Protein AF-A0A847F448-F1 (afdb_monomer)

Foldseek 3Di:
DDDDDFDDKDKDKDKDAAFDKPFVVVQVVCVVVVFQKKKKWKWDKFQKWWFWAADPVGDIDPIDIDGGIWTFPTKIWMWAAEPNGTGIWMKTKTWDQDPVGIDIDIHTTPITGDNMMIMMIIGGPQKHWYWDQDPVPRDTDIDIDGPPDPPPPPPPDDDDDDDDDDDDDDDDDPPPVVVVVVVVVVVVVVVVVVVVVVVVPDPPPDDDDDDDDDDDDDPVVVVVVVVVVVPDDDDDDDDDDDDDD

Radius of gyration: 30.74 Å; Cα contacts (8 Å, |Δi|>4): 364; chains: 1; bounding box: 53×69×118 Å

Solvent-accessible surface area (backbone atoms only — not comparable to full-atom values): 14944 Å² total; per-residue (Å²): 139,88,88,85,84,69,91,45,73,49,79,47,81,48,75,46,47,68,74,39,41,54,60,60,54,50,44,51,49,28,60,76,69,70,48,51,12,31,42,35,38,45,38,45,34,26,39,31,38,31,33,41,42,78,29,96,87,58,70,64,43,79,70,45,79,46,77,51,78,27,38,35,80,37,39,46,30,39,38,22,26,40,93,90,37,77,42,72,53,33,37,36,32,35,33,39,82,51,100,92,41,83,46,72,53,68,34,36,43,78,41,38,27,24,49,35,33,45,33,45,35,44,30,34,77,36,32,37,32,32,42,45,72,36,89,91,74,77,42,76,38,86,44,74,46,71,50,75,70,87,67,80,72,76,74,89,78,72,84,85,82,77,90,74,93,80,82,89,80,88,81,93,83,76,69,66,73,60,55,59,56,56,56,56,51,56,58,49,52,53,51,52,51,51,54,52,54,62,68,68,68,64,84,78,86,69,90,73,83,78,82,80,83,77,78,85,83,55,85,69,61,63,56,57,63,60,55,69,69,67,76,78,73,85,84,82,81,86,80,83,85,85,82,86,130

Mean predicted aligned error: 17.96 Å

Nearest PDB structures (foldseek):
  2h6l-assembly1_C  TM=9.196E-01  e=8.057E-12  Archaeoglobus fulgidus
  2dt4-assembly1_A  TM=8.678E-01  e=2.767E-11  Pyrococcus horikoshii
  3hwu-assembly1_A  TM=8.832E-01  e=1.109E-10  Cupriavidus pinatubonensis JMP134
  3htn-assembly1_C  TM=8.868E-01  e=7.820E-10  Bacteroides thetaiotaomicron VPI-5482
  3htn-assembly1_B  TM=8.381E-01  e=8.667E-10  Bacteroides thetaiotaomicron VPI-5482

Secondary structure (DSSP, 8-state):
------S-EEEEEEEE-TT-BHHHHHHHHHHHTT-S-EEEEEEEEEEEEEEE-B-TTSSBPPPEEEEEEEEEEEEEEEEEEETTEEEEEEEEEEEEEETTEEEEEEEEEEEEEEEEEEEEEEEESSEEEEEEE-TTT-SEEEEEEE------------PPPPP----------SSHHHHHHHHHHHHHHHHHHHHHHHHHS-------PPPPPPPPPPTTHHHHHHHHTTS-PPP-PPPPPPPP-

pLDDT: mean 74.15, std 24.97, range [31.7, 98.69]

Structure (mmCIF, N/CA/C/O backbone):
data_AF-A0A847F448-F1
#
_entry.id   AF-A0A847F448-F1
#
loop_
_atom_site.group_PDB
_atom_site.id
_atom_site.type_symbol
_atom_site.label_atom_id
_atom_site.label_alt_id
_atom_site.label_comp_id
_atom_site.label_asym_id
_atom_site.label_entity_id
_atom_site.label_seq_id
_atom_site.pdbx_PDB_ins_code
_atom_site.Cartn_x
_atom_site.Cartn_y
_atom_site.Cartn_z
_atom_site.occupancy
_atom_site.B_iso_or_equiv
_atom_site.auth_seq_id
_atom_site.auth_comp_id
_atom_site.auth_asym_id
_atom_site.auth_atom_id
_atom_site.pdbx_PDB_model_num
ATOM 1 N N . MET A 1 1 ? -25.511 -0.919 -2.319 1.00 82.44 1 MET A N 1
ATOM 2 C CA . MET A 1 1 ? -24.385 -0.225 -1.657 1.00 82.44 1 MET A CA 1
ATOM 3 C C . MET A 1 1 ? -24.290 -0.747 -0.232 1.00 82.44 1 MET A C 1
ATOM 5 O O . MET A 1 1 ? -25.334 -0.876 0.391 1.00 82.44 1 MET A O 1
ATOM 9 N N . ILE A 1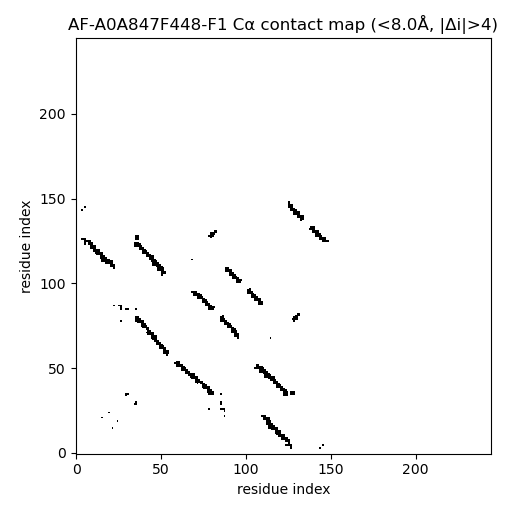 2 ? -23.098 -1.110 0.248 1.00 85.62 2 ILE A N 1
ATOM 10 C CA . ILE A 1 2 ? -22.872 -1.481 1.655 1.00 85.62 2 ILE A CA 1
ATOM 11 C C . ILE A 1 2 ? -22.089 -0.334 2.292 1.00 85.62 2 ILE A C 1
ATOM 13 O O . ILE A 1 2 ? -21.115 0.123 1.701 1.00 85.62 2 ILE A O 1
ATOM 17 N N . GLU A 1 3 ? -22.524 0.132 3.460 1.00 91.12 3 GLU A N 1
ATOM 18 C CA . GLU A 1 3 ? -21.886 1.221 4.201 1.00 91.12 3 GLU A CA 1
ATOM 19 C C . GLU A 1 3 ? -21.297 0.688 5.511 1.00 91.12 3 GLU A C 1
ATOM 21 O O . GLU A 1 3 ? -21.958 -0.044 6.253 1.00 91.12 3 GLU A O 1
ATOM 26 N N . PHE A 1 4 ? -20.065 1.095 5.814 1.00 91.69 4 PHE A N 1
ATOM 27 C CA . PHE A 1 4 ? -19.435 0.881 7.112 1.00 91.69 4 PHE A CA 1
ATOM 28 C C . PHE A 1 4 ? -19.107 2.237 7.724 1.00 91.69 4 PHE A C 1
ATOM 30 O O . PHE A 1 4 ? -18.470 3.071 7.086 1.00 91.69 4 PHE A O 1
ATOM 37 N N . LYS A 1 5 ? -19.535 2.451 8.969 1.00 91.50 5 LYS A N 1
ATOM 38 C CA . LYS A 1 5 ? -19.313 3.700 9.695 1.00 91.50 5 LYS A CA 1
ATOM 39 C C . LYS A 1 5 ? -18.400 3.454 10.886 1.00 91.50 5 LYS A C 1
ATOM 41 O O . LYS A 1 5 ? -18.707 2.605 11.723 1.00 91.50 5 LYS A O 1
ATOM 46 N N . THR A 1 6 ? -17.331 4.235 10.960 1.00 93.88 6 THR A N 1
ATOM 47 C CA . THR A 1 6 ? -16.427 4.342 12.109 1.00 93.88 6 THR A CA 1
ATOM 48 C C . THR A 1 6 ? -16.660 5.676 12.818 1.00 93.88 6 THR A C 1
ATOM 50 O O . THR A 1 6 ? -17.078 6.656 12.193 1.00 93.88 6 THR A O 1
ATOM 53 N N . LYS A 1 7 ? -16.455 5.709 14.134 1.00 94.31 7 LYS A N 1
ATOM 54 C CA . LYS A 1 7 ? -16.477 6.932 14.950 1.00 94.31 7 LYS A CA 1
ATOM 55 C C . LYS A 1 7 ? -15.095 7.309 15.470 1.00 94.31 7 LYS A C 1
ATOM 57 O O . LYS A 1 7 ? -14.908 8.445 15.899 1.00 94.31 7 LYS A O 1
ATOM 62 N N . THR A 1 8 ? -14.156 6.368 15.476 1.00 95.31 8 THR A N 1
ATOM 63 C CA . THR A 1 8 ? -12.860 6.520 16.133 1.00 95.31 8 THR A CA 1
ATOM 64 C C . THR A 1 8 ? -11.746 5.967 15.255 1.00 95.31 8 THR A C 1
ATOM 66 O O . THR A 1 8 ? -11.802 4.831 14.782 1.00 95.31 8 THR A O 1
ATOM 69 N N . GLN A 1 9 ? -10.707 6.779 15.059 1.00 96.75 9 GLN A N 1
ATOM 70 C CA . GLN A 1 9 ? -9.563 6.440 14.220 1.00 96.75 9 GLN A CA 1
ATOM 71 C C . GLN A 1 9 ? -8.244 6.892 14.851 1.00 96.75 9 GLN A C 1
ATOM 73 O O . GLN A 1 9 ? -8.204 7.887 15.576 1.00 96.75 9 GLN A O 1
ATOM 78 N N . ARG A 1 10 ? -7.165 6.169 14.544 1.00 98.00 10 ARG A N 1
ATOM 79 C CA . ARG A 1 10 ? -5.775 6.561 14.814 1.00 98.00 10 ARG A CA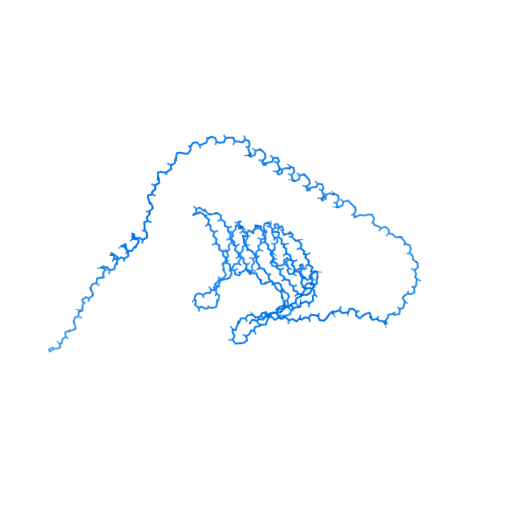 1
ATOM 80 C C . ARG A 1 10 ? -5.065 6.753 13.481 1.00 98.00 10 ARG A C 1
ATOM 82 O O . ARG A 1 10 ? -5.226 5.928 12.587 1.00 98.00 10 ARG A O 1
ATOM 89 N N . ASN A 1 11 ? -4.288 7.822 13.355 1.00 98.31 11 ASN A N 1
ATOM 90 C CA . ASN A 1 11 ? -3.488 8.079 12.162 1.00 98.31 11 ASN A CA 1
ATOM 91 C C . ASN A 1 11 ? -2.018 7.830 12.473 1.00 98.31 11 ASN A C 1
ATOM 93 O O . ASN A 1 11 ? -1.525 8.274 13.510 1.00 98.31 11 ASN A O 1
ATOM 97 N N . TYR A 1 12 ? -1.335 7.157 11.560 1.00 98.69 12 TYR A N 1
ATOM 98 C CA . TYR A 1 12 ? 0.090 6.882 11.640 1.00 98.69 12 TYR A CA 1
ATOM 99 C C . TYR A 1 12 ? 0.766 7.342 10.359 1.00 98.69 12 TYR A C 1
ATOM 101 O O . TYR A 1 12 ? 0.222 7.158 9.271 1.00 98.69 12 TYR A O 1
ATOM 109 N N . VAL A 1 13 ? 1.957 7.909 10.508 1.00 98.44 13 VAL A N 1
ATOM 110 C CA . VAL A 1 13 ? 2.857 8.206 9.397 1.00 98.44 13 VAL A CA 1
ATOM 111 C C . VAL A 1 13 ? 4.039 7.262 9.523 1.00 98.44 13 VAL A C 1
ATOM 113 O O . VAL A 1 13 ? 4.674 7.213 10.577 1.00 98.44 13 VAL A O 1
ATOM 116 N N . LEU A 1 14 ? 4.286 6.480 8.479 1.00 98.44 14 LEU A N 1
ATOM 117 C CA . LEU A 1 14 ? 5.358 5.493 8.429 1.00 98.44 14 LEU A CA 1
ATOM 118 C C . LEU A 1 14 ? 6.295 5.836 7.278 1.00 98.44 14 LEU A C 1
ATOM 120 O O . LEU A 1 14 ? 5.851 6.342 6.249 1.00 98.44 14 LEU A O 1
ATOM 124 N N . ALA A 1 15 ? 7.568 5.508 7.448 1.00 98.06 15 ALA A N 1
ATOM 125 C CA . ALA A 1 15 ? 8.541 5.507 6.373 1.00 98.06 15 ALA A CA 1
ATOM 126 C C . ALA A 1 15 ? 9.094 4.088 6.245 1.00 98.06 15 ALA A C 1
ATOM 128 O O . ALA A 1 15 ? 9.511 3.508 7.249 1.00 98.06 15 ALA A O 1
ATOM 129 N N . LEU A 1 16 ? 9.060 3.540 5.034 1.00 98.31 16 LEU A N 1
ATOM 130 C CA . LEU A 1 16 ? 9.773 2.320 4.682 1.00 98.31 16 LEU A CA 1
ATOM 131 C C . LEU A 1 16 ? 11.017 2.702 3.896 1.00 98.31 16 LEU A C 1
ATOM 133 O O . LEU A 1 16 ? 10.990 3.588 3.041 1.00 98.31 16 LEU A O 1
ATOM 137 N N . THR A 1 17 ? 12.099 2.019 4.207 1.00 96.75 17 THR A N 1
ATOM 138 C CA . THR A 1 17 ? 13.430 2.239 3.659 1.00 96.75 17 THR A CA 1
ATOM 139 C C . THR A 1 17 ? 13.834 1.087 2.745 1.00 96.75 17 THR A C 1
ATOM 141 O O . THR A 1 17 ? 13.066 0.152 2.494 1.00 96.75 17 THR A O 1
ATOM 144 N N . GLU A 1 18 ? 15.037 1.190 2.191 1.00 97.00 18 GLU A N 1
ATOM 145 C CA . GLU A 1 18 ? 15.512 0.300 1.145 1.00 97.00 18 GLU A CA 1
ATOM 146 C C . GLU A 1 18 ? 15.443 -1.185 1.542 1.00 97.00 18 GLU A C 1
ATOM 148 O O . GLU A 1 18 ? 15.934 -1.605 2.590 1.00 97.00 18 GLU A O 1
ATOM 153 N N . GLY A 1 19 ? 14.857 -1.996 0.658 1.00 96.12 19 GLY A N 1
ATOM 154 C CA . GLY A 1 19 ? 14.765 -3.448 0.807 1.00 96.12 19 GLY A CA 1
ATOM 155 C C . GLY A 1 19 ? 13.580 -3.936 1.640 1.00 96.12 19 GLY A C 1
ATOM 156 O O . GLY A 1 19 ? 13.338 -5.141 1.694 1.00 96.12 19 GLY A O 1
ATOM 157 N N . GLU A 1 20 ? 12.803 -3.040 2.249 1.00 98.25 20 GLU A N 1
ATOM 158 C CA . GLU A 1 20 ? 11.594 -3.432 2.970 1.00 98.25 20 GLU A CA 1
ATOM 159 C C . GLU A 1 20 ? 10.463 -3.817 2.008 1.00 98.25 20 GLU A C 1
ATOM 161 O O . GLU A 1 20 ? 10.197 -3.147 1.006 1.00 98.25 20 GLU A O 1
ATOM 166 N N . ALA A 1 21 ? 9.751 -4.900 2.324 1.00 98.25 21 ALA A N 1
ATOM 167 C CA . ALA A 1 21 ? 8.607 -5.351 1.543 1.00 98.25 21 ALA A CA 1
ATOM 168 C C . ALA A 1 21 ? 7.313 -4.718 2.071 1.00 98.25 21 ALA A C 1
ATOM 170 O O . ALA A 1 21 ? 6.811 -5.110 3.124 1.00 98.25 21 ALA A O 1
ATOM 171 N N . LEU A 1 22 ? 6.715 -3.811 1.294 1.00 98.00 22 LEU A N 1
ATOM 172 C CA . LEU A 1 22 ? 5.548 -3.002 1.670 1.00 98.00 22 LEU A CA 1
ATOM 173 C C . LEU A 1 22 ? 4.419 -3.808 2.333 1.00 98.00 22 LEU A C 1
ATOM 175 O O . LEU A 1 22 ? 3.893 -3.421 3.375 1.00 98.00 22 LEU A O 1
ATOM 179 N N . HIS A 1 23 ? 4.037 -4.934 1.724 1.00 97.75 23 HIS A N 1
ATOM 180 C CA . HIS A 1 23 ? 2.938 -5.766 2.221 1.00 97.75 23 HIS A CA 1
ATOM 181 C C . HIS A 1 23 ? 3.273 -6.409 3.568 1.00 97.75 23 HIS A C 1
ATOM 183 O O . HIS A 1 23 ? 2.438 -6.399 4.472 1.00 97.75 23 HIS A O 1
ATOM 189 N N . ALA A 1 24 ? 4.485 -6.950 3.703 1.00 97.50 24 ALA A N 1
ATOM 190 C CA . ALA A 1 24 ? 4.928 -7.600 4.929 1.00 97.50 24 ALA A CA 1
ATOM 191 C C . ALA A 1 24 ? 5.061 -6.578 6.064 1.00 97.50 24 ALA A C 1
ATOM 193 O O . ALA A 1 24 ? 4.466 -6.777 7.122 1.00 97.50 24 ALA A O 1
ATOM 194 N N . SER A 1 25 ? 5.728 -5.446 5.807 1.00 98.31 25 SER A N 1
ATOM 195 C CA . SER A 1 25 ? 5.930 -4.384 6.796 1.00 98.31 25 SER A CA 1
ATOM 196 C C . SER A 1 25 ? 4.605 -3.799 7.296 1.00 98.31 25 SER A C 1
ATOM 198 O O . SER A 1 25 ? 4.440 -3.598 8.497 1.00 98.31 25 SER A O 1
ATOM 200 N N . LEU A 1 26 ? 3.613 -3.584 6.418 1.00 98.25 26 LEU A N 1
ATOM 201 C CA . LEU A 1 26 ? 2.292 -3.094 6.835 1.00 98.25 26 LEU A CA 1
ATOM 202 C C . LEU A 1 26 ? 1.501 -4.116 7.658 1.00 98.25 26 LEU A C 1
ATOM 204 O O . LEU A 1 26 ? 0.820 -3.731 8.608 1.00 98.25 26 LEU A O 1
ATOM 208 N N . VAL A 1 27 ? 1.569 -5.405 7.314 1.00 97.38 27 VAL A N 1
ATOM 209 C CA . VAL A 1 27 ? 0.902 -6.461 8.093 1.00 97.38 27 VAL A CA 1
ATOM 210 C C . VAL A 1 27 ? 1.569 -6.629 9.459 1.00 97.38 27 VAL A C 1
ATOM 212 O O . VAL A 1 27 ? 0.868 -6.758 10.462 1.00 97.38 27 VAL A O 1
ATOM 215 N N . GLU A 1 28 ? 2.899 -6.591 9.525 1.00 98.06 28 GLU A N 1
ATOM 216 C CA . GLU A 1 28 ? 3.645 -6.646 10.784 1.00 98.06 28 GLU A CA 1
ATOM 217 C C . GLU A 1 28 ? 3.332 -5.438 11.673 1.00 98.06 28 GLU A C 1
ATOM 219 O O . GLU A 1 28 ? 2.979 -5.603 12.842 1.00 98.06 28 GLU A O 1
AT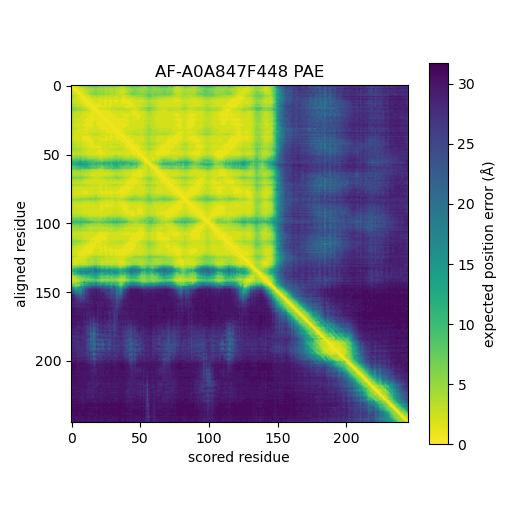OM 224 N N . PHE A 1 29 ? 3.367 -4.232 11.101 1.00 98.38 29 PHE A N 1
ATOM 225 C CA . PHE A 1 29 ? 2.968 -3.007 11.784 1.00 98.38 29 PHE A CA 1
ATOM 226 C C . PHE A 1 29 ? 1.533 -3.097 12.320 1.00 98.38 29 PHE A C 1
ATOM 228 O O . PHE A 1 29 ? 1.291 -2.814 13.493 1.00 98.38 29 PHE A O 1
ATOM 235 N N . ALA A 1 30 ? 0.586 -3.552 11.493 1.00 97.81 30 ALA A N 1
ATOM 236 C CA . ALA A 1 30 ? -0.805 -3.703 11.902 1.00 97.81 30 ALA A CA 1
ATOM 237 C C . ALA A 1 30 ? -0.961 -4.690 13.065 1.00 97.81 30 ALA A C 1
ATOM 239 O O . ALA A 1 30 ? -1.710 -4.416 13.998 1.00 97.81 30 ALA A O 1
ATOM 240 N N . ARG A 1 31 ? -0.224 -5.807 13.058 1.00 97.25 31 ARG A N 1
ATOM 241 C CA . ARG A 1 31 ? -0.219 -6.762 14.177 1.00 97.25 31 ARG A CA 1
ATOM 242 C C . ARG A 1 31 ? 0.347 -6.136 15.448 1.00 97.25 31 ARG A C 1
ATOM 244 O O . ARG A 1 31 ? -0.262 -6.277 16.502 1.00 97.25 31 ARG A O 1
ATOM 251 N N . LYS A 1 32 ? 1.476 -5.431 15.344 1.00 97.94 32 LYS A N 1
ATOM 252 C CA . LYS A 1 32 ? 2.145 -4.774 16.476 1.00 97.94 32 LYS A CA 1
ATOM 253 C C . LYS A 1 32 ? 1.264 -3.717 17.147 1.00 97.94 32 LYS A C 1
ATOM 255 O O . LYS A 1 32 ? 1.261 -3.617 18.367 1.00 97.94 32 LYS A O 1
ATOM 260 N N . GLU A 1 33 ? 0.526 -2.948 16.355 1.00 97.81 33 GLU A N 1
ATOM 261 C CA . GLU A 1 33 ? -0.351 -1.871 16.833 1.00 97.81 33 GLU A CA 1
ATOM 262 C C . GLU A 1 33 ? -1.797 -2.328 17.104 1.00 97.81 33 GLU A C 1
ATOM 264 O O . GLU A 1 33 ? -2.678 -1.493 17.345 1.00 97.81 33 GLU A O 1
ATOM 269 N N . GLU A 1 34 ? -2.050 -3.641 17.038 1.00 96.31 34 GLU A N 1
ATOM 270 C CA . GLU A 1 34 ? -3.367 -4.268 17.227 1.00 96.31 34 GLU A CA 1
ATOM 271 C C . GLU A 1 34 ? -4.450 -3.683 16.295 1.00 96.31 34 GLU A C 1
ATOM 273 O O . GLU A 1 34 ? -5.616 -3.500 16.650 1.00 96.31 34 GLU A O 1
ATOM 278 N N . ILE A 1 35 ? -4.059 -3.357 15.064 1.00 96.88 35 ILE A N 1
ATOM 279 C CA . ILE A 1 35 ? -4.927 -2.801 14.031 1.00 96.88 35 ILE A CA 1
ATOM 280 C C . ILE A 1 35 ? -5.662 -3.942 13.328 1.00 96.88 35 ILE A C 1
ATOM 282 O O . ILE A 1 35 ? -5.081 -4.719 12.574 1.00 96.88 35 ILE A O 1
ATOM 286 N N . VAL A 1 36 ? -6.978 -4.000 13.527 1.00 95.69 36 VAL A N 1
ATOM 287 C CA . VAL A 1 36 ? -7.853 -4.990 12.874 1.00 95.69 36 VAL A CA 1
ATOM 288 C C . VAL A 1 36 ? -8.352 -4.543 11.501 1.00 95.69 36 VAL A C 1
ATOM 290 O O . VAL A 1 36 ? -8.711 -5.375 10.667 1.00 95.69 36 VAL A O 1
ATOM 293 N N . SER A 1 37 ? -8.406 -3.232 11.258 1.00 97.25 37 SER A N 1
ATOM 294 C CA . SER A 1 37 ? -8.714 -2.679 9.946 1.00 97.25 37 SER A CA 1
ATOM 295 C C . SER A 1 37 ? -8.156 -1.270 9.763 1.00 97.25 37 SER A C 1
ATOM 297 O O . SER A 1 37 ? -8.074 -0.487 10.713 1.00 97.25 37 SER A O 1
ATOM 299 N N . ALA A 1 38 ? -7.752 -0.955 8.534 1.00 98.12 38 ALA A N 1
ATOM 300 C CA . ALA A 1 38 ? -7.207 0.351 8.187 1.00 98.12 38 ALA A CA 1
ATOM 301 C C . ALA A 1 38 ? -7.322 0.639 6.690 1.00 98.12 38 ALA A C 1
ATOM 303 O O . ALA A 1 38 ? -7.329 -0.285 5.873 1.00 98.12 38 ALA A O 1
ATOM 304 N N . SER A 1 39 ? -7.325 1.922 6.335 1.00 98.25 39 SER A N 1
ATOM 305 C CA . SER A 1 39 ? -6.972 2.382 4.990 1.00 98.25 39 SER A CA 1
ATOM 306 C C . SER A 1 39 ? -5.536 2.889 4.963 1.00 98.25 39 SER A C 1
ATOM 308 O O . SER A 1 39 ? -5.067 3.481 5.937 1.00 98.25 39 SER A O 1
ATOM 310 N N . VAL A 1 40 ? -4.857 2.694 3.837 1.00 98.62 40 VAL A N 1
ATOM 311 C CA . VAL A 1 40 ? -3.470 3.111 3.638 1.00 98.62 40 VAL A CA 1
ATOM 312 C C . VAL A 1 40 ? -3.340 3.851 2.315 1.00 98.62 40 VAL A C 1
ATOM 314 O O . VAL A 1 40 ? -3.806 3.369 1.283 1.00 98.62 40 VAL A O 1
ATOM 317 N N . THR A 1 41 ? -2.669 4.993 2.343 1.00 98.69 41 THR A N 1
ATOM 318 C CA . THR A 1 41 ? -2.166 5.692 1.155 1.00 98.69 41 THR A CA 1
ATOM 319 C C . THR A 1 41 ? -0.651 5.785 1.249 1.00 98.69 41 THR A C 1
ATOM 321 O O . THR A 1 41 ? -0.117 5.860 2.355 1.00 98.69 41 THR A O 1
ATOM 324 N N . ALA A 1 42 ? 0.039 5.776 0.113 1.00 98.25 42 ALA A N 1
ATOM 325 C CA . ALA A 1 42 ? 1.494 5.810 0.079 1.00 98.25 42 ALA A CA 1
ATOM 326 C C . ALA A 1 42 ? 2.011 6.563 -1.150 1.00 98.25 42 ALA A C 1
ATOM 328 O O . ALA A 1 42 ? 1.299 6.679 -2.149 1.00 98.25 42 ALA A O 1
ATOM 329 N N . MET A 1 43 ? 3.246 7.045 -1.057 1.00 98.00 43 MET A N 1
ATOM 330 C CA . MET A 1 43 ? 4.004 7.669 -2.143 1.00 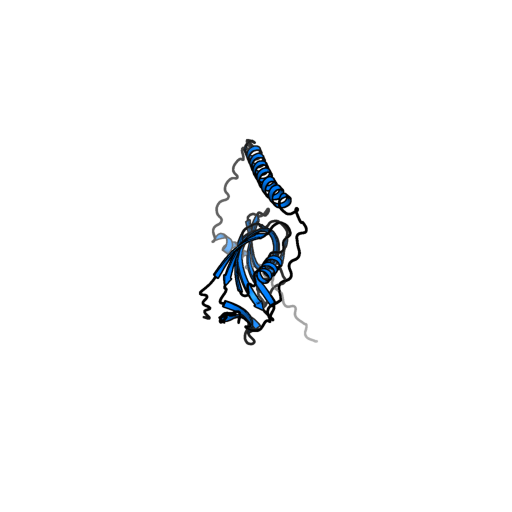98.00 43 MET A CA 1
ATOM 331 C C . MET A 1 43 ? 5.499 7.389 -1.975 1.00 98.00 43 MET A C 1
ATOM 333 O O . MET A 1 43 ? 5.937 7.033 -0.881 1.00 98.00 43 MET A O 1
ATOM 337 N N . GLY A 1 44 ? 6.270 7.542 -3.050 1.00 98.06 44 GLY A N 1
ATOM 338 C CA . GLY A 1 44 ? 7.717 7.327 -3.063 1.00 98.06 44 GLY A CA 1
ATOM 339 C C . GLY A 1 44 ? 8.148 6.378 -4.178 1.00 98.06 44 GLY A C 1
ATOM 340 O O . GLY A 1 44 ? 7.473 6.265 -5.197 1.00 98.06 44 GLY A O 1
ATOM 341 N N . VAL A 1 45 ? 9.258 5.673 -3.975 1.00 98.25 45 VAL A N 1
ATOM 342 C CA . VAL A 1 45 ? 9.918 4.840 -4.984 1.00 98.25 45 VAL A CA 1
ATOM 343 C C . VAL A 1 45 ? 10.006 3.386 -4.525 1.00 98.25 45 VAL A C 1
ATOM 345 O O . VAL A 1 45 ? 10.388 3.073 -3.393 1.00 98.25 45 VAL A O 1
ATOM 348 N N . VAL A 1 46 ? 9.681 2.475 -5.440 1.00 98.31 46 VAL A N 1
ATOM 349 C CA . VAL A 1 46 ? 9.868 1.028 -5.283 1.00 98.31 46 VAL A CA 1
ATOM 350 C C . VAL A 1 46 ? 10.876 0.529 -6.311 1.00 98.31 46 VAL A C 1
ATOM 352 O O . VAL A 1 46 ? 10.914 1.023 -7.434 1.00 98.31 46 VAL A O 1
ATOM 355 N N . ARG A 1 47 ? 11.681 -0.468 -5.946 1.00 97.50 47 ARG A N 1
ATOM 356 C CA . ARG A 1 47 ? 12.692 -1.071 -6.837 1.00 97.50 47 ARG A CA 1
ATOM 357 C C . ARG A 1 47 ? 12.212 -2.344 -7.529 1.00 97.50 47 ARG A C 1
ATOM 359 O O . ARG A 1 47 ? 12.800 -2.795 -8.509 1.00 97.50 47 ARG A O 1
ATOM 366 N N . ARG A 1 48 ? 11.151 -2.938 -6.985 1.00 97.94 48 ARG A N 1
ATOM 367 C CA . ARG A 1 48 ? 10.516 -4.143 -7.506 1.00 97.94 48 ARG A CA 1
ATOM 368 C C . ARG A 1 48 ? 9.035 -4.111 -7.198 1.00 97.94 48 ARG A C 1
ATOM 370 O O . ARG A 1 48 ? 8.644 -3.810 -6.072 1.00 97.94 48 ARG A O 1
ATOM 377 N N . ALA A 1 49 ? 8.212 -4.474 -8.171 1.00 98.19 49 ALA A N 1
ATOM 378 C CA . ALA A 1 49 ? 6.776 -4.598 -7.989 1.00 98.19 49 ALA A CA 1
ATOM 379 C C . ALA A 1 49 ? 6.229 -5.829 -8.707 1.00 98.19 49 ALA A C 1
ATOM 381 O O . ALA A 1 49 ? 6.705 -6.219 -9.774 1.00 98.19 49 ALA A O 1
ATOM 382 N N . VAL A 1 50 ? 5.195 -6.425 -8.118 1.00 98.44 50 VAL A N 1
ATOM 383 C CA . VAL A 1 50 ? 4.414 -7.489 -8.750 1.00 98.44 50 VAL A CA 1
ATOM 384 C C . VAL A 1 50 ? 2.965 -7.044 -8.818 1.00 98.44 50 VAL A C 1
ATOM 386 O O . VAL A 1 50 ? 2.334 -6.785 -7.788 1.00 98.44 50 VAL A O 1
ATOM 389 N N . LEU A 1 51 ? 2.447 -6.949 -10.039 1.00 97.50 51 LEU A N 1
ATOM 390 C CA . LEU A 1 51 ? 1.084 -6.523 -10.323 1.00 97.50 51 LEU A CA 1
ATOM 391 C C . LEU A 1 51 ? 0.242 -7.682 -10.841 1.00 97.50 51 LEU A C 1
ATOM 393 O O . LEU A 1 51 ? 0.713 -8.552 -11.562 1.00 97.50 51 LEU A O 1
ATOM 397 N N . ASP A 1 52 ? -1.038 -7.651 -10.503 1.00 95.06 52 ASP A N 1
ATOM 398 C CA . ASP A 1 52 ? -2.027 -8.627 -10.935 1.00 95.06 52 ASP A CA 1
ATOM 399 C C . ASP A 1 52 ? -3.211 -7.901 -11.595 1.00 95.06 52 ASP A C 1
ATOM 401 O O . ASP A 1 52 ? -3.841 -7.003 -11.006 1.00 95.06 52 ASP A O 1
ATOM 405 N N . LEU A 1 53 ? -3.512 -8.286 -12.836 1.00 91.69 53 LEU A N 1
ATOM 406 C CA . LEU A 1 53 ? -4.482 -7.638 -13.714 1.00 91.69 53 LEU A CA 1
ATOM 407 C C . LEU A 1 53 ? -5.646 -8.576 -14.062 1.00 91.69 53 LEU A C 1
ATOM 409 O O . LEU A 1 53 ? -5.491 -9.795 -14.103 1.00 91.69 53 LEU A O 1
ATOM 413 N N . PRO A 1 54 ? -6.851 -8.037 -14.316 1.00 87.88 54 PRO A N 1
ATOM 414 C CA . PRO A 1 54 ? -7.936 -8.830 -14.879 1.00 87.88 54 PRO A CA 1
ATOM 415 C C . PRO A 1 54 ? -7.551 -9.374 -16.258 1.00 87.88 54 PRO A C 1
ATOM 417 O O . PRO A 1 54 ? -7.035 -8.641 -17.101 1.00 87.88 54 PRO A O 1
ATOM 420 N N . SER A 1 55 ? -7.840 -10.650 -16.505 1.00 87.06 55 SER A N 1
ATOM 421 C CA . SER A 1 55 ? -7.664 -11.242 -17.833 1.00 87.06 55 SER A CA 1
ATOM 422 C C . SER A 1 55 ? -8.852 -10.914 -18.738 1.00 87.06 55 SER A C 1
ATOM 424 O O . SER A 1 55 ? -10.006 -10.929 -18.303 1.00 87.06 55 SER A O 1
ATOM 426 N N . LYS A 1 56 ? -8.586 -10.710 -20.035 1.00 86.50 56 LYS A N 1
ATOM 427 C CA . LYS A 1 56 ? -9.628 -10.546 -21.068 1.00 86.50 56 LYS A CA 1
ATOM 428 C C . LYS A 1 56 ? -10.537 -11.774 -21.214 1.00 86.50 56 LYS A C 1
ATOM 430 O O . LYS A 1 56 ? -11.635 -11.660 -21.745 1.00 86.50 56 LYS A O 1
ATOM 435 N N . HIS A 1 57 ? -10.074 -12.938 -20.759 1.00 85.56 57 HIS A N 1
ATOM 436 C CA . HIS A 1 57 ? -10.806 -14.206 -20.807 1.00 85.56 57 HIS A CA 1
ATOM 437 C C . HIS A 1 57 ? -11.560 -14.517 -19.503 1.00 85.56 57 HIS A C 1
ATOM 439 O O . HIS A 1 57 ? -12.085 -15.616 -19.350 1.00 85.56 57 HIS A O 1
ATOM 445 N N . GLY A 1 58 ? -11.629 -13.558 -18.573 1.00 78.62 58 GLY A N 1
ATOM 446 C CA . GLY A 1 58 ? -12.138 -13.773 -17.222 1.00 78.62 58 GLY A CA 1
ATOM 447 C C . GLY A 1 58 ? -11.039 -14.223 -16.256 1.00 78.62 58 GLY A C 1
ATOM 448 O O . GLY A 1 58 ? -10.006 -14.756 -16.659 1.00 78.62 58 GLY A O 1
ATOM 449 N N . GLY A 1 59 ? -11.243 -13.963 -14.963 1.00 83.19 59 GLY A N 1
ATOM 450 C CA . GLY A 1 59 ? -10.251 -14.244 -13.925 1.00 83.19 59 GLY A CA 1
ATOM 451 C C . GLY A 1 59 ? -9.079 -13.256 -13.921 1.00 83.19 59 GLY A C 1
ATOM 452 O O . GLY A 1 59 ? -9.249 -12.052 -14.141 1.00 83.19 59 GLY A O 1
ATOM 453 N N . ARG A 1 60 ? -7.882 -13.766 -13.626 1.00 85.88 60 ARG A N 1
ATOM 454 C CA . ARG A 1 60 ? -6.648 -12.988 -13.454 1.00 85.88 60 ARG A CA 1
ATOM 455 C C . ARG A 1 60 ? -5.611 -13.400 -14.493 1.00 85.88 60 ARG A C 1
ATOM 457 O O . ARG A 1 60 ? -5.604 -14.549 -14.926 1.00 85.88 60 ARG A O 1
ATOM 464 N N . SER A 1 61 ? -4.797 -12.451 -14.942 1.00 87.81 61 SER A N 1
ATOM 465 C CA . SER A 1 61 ? -3.638 -12.742 -15.785 1.00 87.81 61 SER A CA 1
ATOM 466 C C . SER A 1 61 ? -2.519 -13.372 -14.956 1.00 87.81 61 SER A C 1
ATOM 468 O O . SER A 1 61 ? -2.570 -13.375 -13.726 1.00 87.81 61 SER A O 1
ATOM 470 N N . GLU A 1 62 ? -1.472 -13.852 -15.625 1.00 92.31 62 GLU A N 1
ATOM 471 C CA . GLU A 1 62 ? -0.214 -14.103 -14.926 1.00 92.31 62 GLU A CA 1
ATOM 472 C C . GLU A 1 62 ? 0.284 -12.803 -14.264 1.00 92.31 62 GLU A C 1
ATOM 474 O O . GLU A 1 62 ? 0.091 -11.715 -14.834 1.00 92.31 62 GLU A O 1
ATOM 479 N N . PRO A 1 63 ? 0.876 -12.885 -13.059 1.00 96.00 63 PRO A N 1
ATOM 480 C CA . PRO A 1 63 ? 1.465 -11.730 -12.404 1.00 96.00 63 PRO A CA 1
ATOM 481 C C . PRO A 1 63 ? 2.553 -11.081 -13.261 1.00 96.00 63 PRO A C 1
ATOM 483 O O . PRO A 1 63 ? 3.420 -11.748 -13.822 1.00 96.00 63 PRO A O 1
ATOM 486 N N . ILE A 1 64 ? 2.524 -9.755 -13.327 1.00 96.06 64 ILE A N 1
ATOM 487 C CA . ILE A 1 64 ? 3.511 -8.952 -14.040 1.00 96.06 64 ILE A CA 1
ATOM 488 C C . ILE A 1 64 ? 4.586 -8.540 -13.046 1.00 96.06 64 ILE A C 1
ATOM 490 O O . ILE A 1 64 ? 4.313 -7.806 -12.095 1.00 96.06 64 ILE A O 1
ATOM 494 N N . HIS A 1 65 ? 5.807 -9.001 -13.291 1.00 97.56 65 HIS A N 1
ATOM 495 C CA . HIS A 1 65 ? 6.989 -8.628 -12.527 1.00 97.56 65 HIS A CA 1
ATOM 496 C C . HIS A 1 65 ? 7.669 -7.432 -13.185 1.00 97.56 65 HIS A C 1
ATOM 498 O O . HIS A 1 65 ? 7.938 -7.448 -14.386 1.00 97.56 65 HIS A O 1
ATOM 504 N N . ILE A 1 66 ? 7.942 -6.399 -12.396 1.00 96.69 66 ILE A N 1
ATOM 505 C CA . ILE A 1 66 ? 8.605 -5.184 -12.856 1.00 96.69 66 ILE A CA 1
ATOM 506 C C . ILE A 1 66 ? 9.774 -4.916 -11.921 1.00 96.69 66 ILE A C 1
ATOM 508 O O . ILE A 1 66 ? 9.599 -4.837 -10.705 1.00 96.69 66 ILE A O 1
ATOM 512 N N . GLU A 1 67 ? 10.954 -4.788 -12.510 1.00 96.06 67 GLU A N 1
ATOM 513 C CA . GLU A 1 67 ? 12.207 -4.502 -11.818 1.00 96.06 67 GLU A CA 1
ATOM 514 C C . GLU A 1 67 ? 12.694 -3.093 -12.179 1.00 96.06 67 GLU A C 1
ATOM 516 O O . GLU A 1 67 ? 12.398 -2.572 -13.264 1.00 96.06 67 GLU A O 1
ATOM 521 N N . GLY A 1 68 ? 13.490 -2.516 -11.283 1.00 94.25 68 GLY A N 1
ATOM 522 C CA . GLY A 1 68 ? 14.066 -1.183 -11.414 1.00 94.25 68 GLY A CA 1
ATOM 523 C C . GLY A 1 68 ? 13.256 -0.104 -10.687 1.00 94.25 68 GLY A C 1
ATOM 524 O O . GLY A 1 68 ? 12.159 -0.375 -10.196 1.00 94.25 68 GLY A O 1
ATOM 525 N N . PRO A 1 69 ? 13.801 1.123 -10.605 1.00 95.75 69 PRO A N 1
ATOM 526 C CA . PRO A 1 69 ? 13.171 2.222 -9.885 1.00 95.75 69 PRO A CA 1
ATOM 527 C C . PRO A 1 69 ? 11.854 2.626 -10.554 1.00 95.75 69 PRO A C 1
ATOM 529 O O . PRO A 1 69 ? 11.796 2.922 -11.752 1.00 95.75 69 PRO A O 1
ATOM 532 N N . LEU A 1 70 ? 10.786 2.617 -9.764 1.00 97.88 70 LEU A N 1
ATOM 533 C CA . LEU A 1 70 ? 9.420 2.929 -10.161 1.00 97.88 70 LEU A CA 1
ATOM 534 C C . LEU A 1 70 ? 8.838 3.908 -9.145 1.00 97.88 70 LEU A C 1
ATOM 536 O O . LEU A 1 70 ? 8.739 3.600 -7.957 1.00 97.88 70 LEU A O 1
ATOM 540 N N . GLU A 1 71 ? 8.408 5.066 -9.626 1.00 98.31 71 GLU A N 1
ATOM 541 C CA . GLU A 1 71 ? 7.667 6.031 -8.822 1.00 98.31 71 GLU A CA 1
ATOM 542 C C . GLU A 1 71 ? 6.259 5.482 -8.558 1.00 98.31 71 GLU A C 1
ATOM 544 O O . GLU A 1 71 ? 5.533 5.118 -9.490 1.00 98.31 71 GLU A O 1
ATOM 549 N N . LEU A 1 72 ? 5.857 5.442 -7.292 1.00 98.12 72 LEU A N 1
ATOM 550 C CA . LEU A 1 72 ? 4.519 5.088 -6.839 1.00 98.12 72 LEU A CA 1
ATOM 551 C C . LEU A 1 72 ? 3.608 6.318 -6.931 1.00 98.12 72 LEU A C 1
ATOM 553 O O . LEU A 1 72 ? 3.348 7.000 -5.941 1.00 98.12 72 LEU A O 1
ATOM 557 N N . SER A 1 73 ? 3.112 6.602 -8.134 1.00 96.81 73 SER A N 1
ATOM 558 C CA . SER A 1 73 ? 2.318 7.805 -8.413 1.00 96.81 73 SER A CA 1
ATOM 559 C C . SER A 1 73 ? 0.882 7.741 -7.878 1.00 96.81 73 SER A C 1
ATOM 561 O O . SER A 1 73 ? 0.265 8.781 -7.654 1.00 96.81 73 SER A O 1
ATOM 563 N N . SER A 1 74 ? 0.332 6.548 -7.628 1.00 97.69 74 SER A N 1
ATOM 564 C CA . SER A 1 74 ? -0.835 6.412 -6.748 1.00 97.69 74 SER A CA 1
ATOM 565 C C . SER A 1 74 ? -0.827 5.089 -5.998 1.00 97.69 74 SER A C 1
ATOM 567 O O . SER A 1 74 ? -0.412 4.058 -6.532 1.00 97.69 74 SER A O 1
ATOM 569 N N . PHE A 1 75 ? -1.336 5.109 -4.771 1.00 98.50 75 PHE A N 1
ATOM 570 C CA . PHE A 1 75 ? -1.518 3.915 -3.963 1.00 98.50 75 PHE A CA 1
ATOM 571 C C . PHE A 1 75 ? -2.733 4.056 -3.059 1.00 98.50 75 PHE A C 1
ATOM 573 O O . PHE A 1 75 ? -2.895 5.052 -2.351 1.00 98.50 75 PHE A O 1
ATOM 580 N N . PHE A 1 76 ? -3.551 3.010 -3.033 1.00 98.44 76 PHE A N 1
ATOM 581 C CA . PHE A 1 76 ? -4.602 2.851 -2.043 1.00 98.44 76 PHE A CA 1
ATOM 582 C C . PHE A 1 76 ? -4.689 1.392 -1.611 1.00 98.44 76 PHE A C 1
ATOM 584 O O . PHE A 1 76 ? -4.799 0.484 -2.442 1.00 98.44 76 PHE A O 1
ATOM 591 N N . GLY A 1 77 ? -4.674 1.174 -0.301 1.00 97.88 77 GLY A N 1
ATOM 592 C CA . GLY A 1 77 ? -4.760 -0.140 0.308 1.00 97.88 77 GLY A CA 1
ATOM 593 C C . GLY A 1 77 ? -5.770 -0.198 1.442 1.00 97.88 77 GLY A C 1
ATOM 594 O O . GLY A 1 77 ? -6.030 0.792 2.123 1.00 97.88 77 GLY A O 1
ATOM 595 N N . VAL A 1 78 ? -6.327 -1.387 1.659 1.00 97.81 78 VAL A N 1
ATOM 596 C CA . VAL A 1 78 ? -7.189 -1.683 2.807 1.00 97.81 78 VAL A CA 1
ATOM 597 C C . VAL A 1 78 ? -6.668 -2.917 3.522 1.00 97.81 78 VAL A C 1
ATOM 599 O O . VAL A 1 78 ? -6.639 -4.014 2.948 1.00 97.81 78 VAL A O 1
ATOM 602 N N . VAL A 1 79 ? -6.320 -2.733 4.793 1.00 97.56 79 VAL A N 1
ATOM 603 C CA . VAL A 1 79 ? -6.024 -3.814 5.731 1.00 97.56 79 VAL A CA 1
ATOM 604 C C . VAL A 1 79 ? -7.345 -4.331 6.285 1.00 97.56 79 VAL A C 1
ATOM 606 O O . VAL A 1 79 ? -8.143 -3.570 6.835 1.00 97.56 79 VAL A O 1
ATOM 609 N N . ALA A 1 80 ? -7.582 -5.626 6.121 1.00 96.62 80 ALA A N 1
ATOM 610 C CA . ALA A 1 80 ? -8.719 -6.323 6.705 1.00 96.62 80 ALA A CA 1
ATOM 611 C C . ALA A 1 80 ? -8.351 -7.790 6.937 1.00 96.62 80 ALA A C 1
ATOM 613 O O . ALA A 1 80 ? -7.367 -8.287 6.387 1.00 96.62 80 ALA A O 1
ATOM 614 N N . SER A 1 81 ? -9.155 -8.484 7.733 1.00 94.94 81 SER A N 1
ATOM 615 C CA . SER A 1 81 ? -8.984 -9.925 7.921 1.00 94.94 81 SER A CA 1
ATOM 616 C C . SER A 1 81 ? -9.472 -10.722 6.705 1.00 94.94 81 SER A C 1
ATOM 618 O O . SER A 1 81 ? -10.456 -10.361 6.071 1.00 94.94 81 SER A O 1
ATOM 620 N N . GLU A 1 82 ? -8.804 -11.812 6.367 1.00 92.50 82 GLU A N 1
ATOM 621 C CA . GLU A 1 82 ? -9.235 -12.814 5.390 1.00 92.50 82 GLU A CA 1
ATOM 622 C C . GLU A 1 82 ? -8.767 -14.166 5.927 1.00 92.50 82 GLU A C 1
ATOM 624 O O . GLU A 1 82 ? -7.601 -14.293 6.292 1.00 92.50 82 GLU A 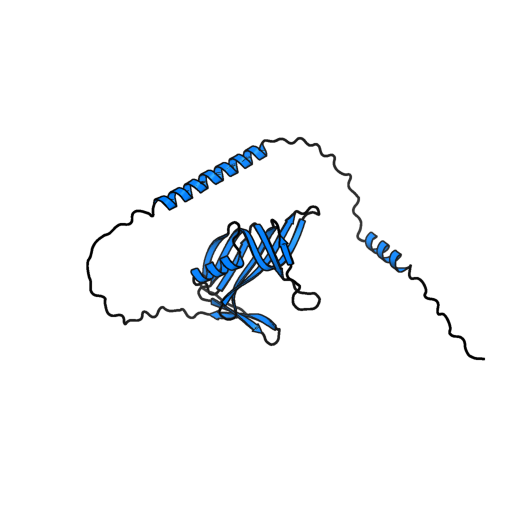O 1
ATOM 629 N N . GLU A 1 83 ? -9.670 -15.143 6.053 1.00 88.38 83 GLU A N 1
ATOM 630 C CA . GLU A 1 83 ? -9.342 -16.463 6.634 1.00 88.38 83 GLU A CA 1
ATOM 631 C C . GLU A 1 83 ? -8.668 -16.365 8.022 1.00 88.38 83 GLU A C 1
ATOM 633 O O . GLU A 1 83 ? -7.746 -17.102 8.345 1.00 88.38 83 GLU A O 1
ATOM 638 N N . ALA A 1 84 ? -9.139 -15.427 8.854 1.00 87.81 84 ALA A N 1
ATOM 639 C CA . ALA A 1 84 ? -8.595 -15.100 10.181 1.00 87.81 84 ALA A CA 1
ATOM 640 C C . ALA A 1 84 ? -7.175 -14.492 10.207 1.00 87.81 84 ALA A C 1
ATOM 642 O O . ALA A 1 84 ? -6.652 -14.218 11.288 1.00 87.81 84 ALA A O 1
ATOM 643 N N . GLU A 1 85 ? -6.585 -14.170 9.055 1.00 93.69 85 GLU A N 1
ATOM 644 C CA . GLU A 1 85 ? -5.305 -13.466 8.969 1.00 93.69 85 GLU A CA 1
ATOM 645 C C . GLU A 1 85 ? -5.470 -12.023 8.493 1.00 93.69 85 GLU A C 1
ATOM 647 O O . GLU A 1 85 ? -6.307 -11.722 7.647 1.00 93.69 85 GLU A O 1
ATOM 652 N N . LEU A 1 86 ? -4.653 -11.104 9.015 1.00 95.50 86 LEU A N 1
ATOM 653 C CA . LEU A 1 86 ? -4.602 -9.738 8.494 1.00 95.50 86 LEU A CA 1
ATOM 654 C C . LEU A 1 86 ? -3.911 -9.727 7.134 1.00 95.50 86 LEU A C 1
ATOM 656 O O . LEU A 1 86 ? -2.764 -10.161 7.017 1.00 95.50 86 LEU A O 1
ATOM 660 N N . LYS A 1 87 ? -4.594 -9.172 6.131 1.00 96.12 87 LYS A N 1
ATOM 661 C CA . LYS A 1 87 ? -4.058 -9.002 4.783 1.00 96.12 87 LYS A CA 1
ATOM 662 C C . LYS A 1 87 ? -4.296 -7.590 4.262 1.00 96.12 87 LYS A C 1
ATOM 664 O O . LYS A 1 87 ? -5.354 -6.984 4.467 1.00 96.12 87 LYS A O 1
ATOM 669 N N . LEU A 1 88 ? -3.302 -7.092 3.536 1.00 96.88 88 LEU A N 1
ATOM 670 C CA . LEU A 1 88 ? -3.396 -5.876 2.743 1.00 96.88 88 LEU A CA 1
ATOM 671 C C . LEU A 1 88 ? -3.889 -6.235 1.340 1.00 96.88 88 LEU A C 1
ATOM 673 O O . LEU A 1 88 ? -3.257 -7.020 0.640 1.00 96.88 88 LEU A O 1
ATOM 677 N N . GLU A 1 89 ? -4.997 -5.635 0.912 1.00 96.25 89 GLU A N 1
ATOM 678 C CA . GLU A 1 89 ? -5.333 -5.573 -0.512 1.00 96.25 89 GLU A CA 1
ATOM 679 C C . GLU A 1 89 ? -5.048 -4.158 -0.994 1.00 96.25 89 GLU A C 1
ATOM 681 O O . GLU A 1 89 ? -5.661 -3.207 -0.502 1.00 96.25 89 GLU A O 1
ATOM 686 N N . ALA A 1 90 ? -4.129 -4.028 -1.944 1.00 97.50 90 ALA A N 1
ATOM 687 C CA . ALA A 1 90 ? -3.706 -2.744 -2.469 1.00 97.50 90 ALA A CA 1
ATOM 688 C C . ALA A 1 90 ? -3.858 -2.664 -3.986 1.00 97.50 90 ALA A C 1
ATOM 690 O O . ALA A 1 90 ? -3.775 -3.659 -4.712 1.00 97.50 90 ALA A O 1
ATOM 691 N N . ARG A 1 91 ? -4.073 -1.442 -4.466 1.00 98.06 91 ARG A N 1
ATOM 692 C CA . ARG A 1 91 ? -3.947 -1.063 -5.870 1.00 98.06 91 ARG A CA 1
ATOM 693 C C . ARG A 1 91 ? -2.932 0.059 -5.970 1.00 98.06 91 ARG A C 1
ATOM 695 O O . ARG A 1 91 ? -2.884 0.928 -5.101 1.00 98.06 91 ARG A O 1
ATOM 702 N N . ALA A 1 92 ? -2.138 0.011 -7.025 1.00 98.25 92 ALA A N 1
ATOM 703 C CA . ALA A 1 92 ? -1.086 0.978 -7.265 1.00 98.25 92 ALA A CA 1
ATOM 704 C C . ALA A 1 92 ? -1.030 1.361 -8.739 1.00 98.25 92 ALA A C 1
ATOM 706 O O . ALA A 1 92 ? -1.365 0.549 -9.606 1.00 98.25 92 ALA A O 1
ATOM 707 N N . GLN A 1 93 ? -0.569 2.580 -8.992 1.00 98.25 93 GLN A N 1
ATOM 708 C CA . GLN A 1 93 ? -0.072 3.023 -10.282 1.00 98.25 93 GLN A CA 1
ATOM 709 C C . GLN A 1 93 ? 1.408 3.358 -10.128 1.00 98.25 93 GLN A C 1
ATOM 711 O O . GLN A 1 93 ? 1.800 4.053 -9.192 1.00 98.25 93 GLN A O 1
ATOM 716 N N . LEU A 1 94 ? 2.200 2.817 -11.043 1.00 98.19 94 LEU A N 1
ATOM 717 C CA . LEU A 1 94 ? 3.643 2.936 -11.101 1.00 98.19 94 LEU A CA 1
ATOM 718 C C . LEU A 1 94 ? 4.021 3.680 -12.377 1.00 98.19 94 LEU A C 1
ATOM 720 O O . LEU A 1 94 ? 3.398 3.488 -13.429 1.00 98.19 94 LEU A O 1
ATOM 724 N N . THR A 1 95 ? 5.048 4.512 -12.284 1.00 98.12 95 THR A N 1
ATOM 725 C CA . THR A 1 95 ? 5.571 5.293 -13.406 1.00 98.12 95 THR A CA 1
ATOM 726 C C . THR A 1 95 ? 7.087 5.254 -13.438 1.00 98.12 95 THR A C 1
ATOM 728 O O . THR A 1 95 ? 7.736 5.261 -12.395 1.00 98.12 95 THR A O 1
ATOM 731 N N . ARG A 1 96 ? 7.659 5.254 -14.639 1.00 96.69 96 ARG A N 1
ATOM 732 C CA . ARG A 1 96 ? 9.098 5.433 -14.854 1.00 96.69 96 ARG A CA 1
ATOM 733 C C . ARG A 1 96 ? 9.351 6.119 -16.187 1.00 96.69 96 ARG A C 1
ATOM 735 O O . ARG A 1 96 ? 8.512 6.063 -17.083 1.00 96.69 96 ARG A O 1
ATOM 742 N N . THR A 1 97 ? 10.534 6.690 -16.336 1.00 95.50 97 THR A N 1
ATOM 743 C CA . THR A 1 97 ? 11.032 7.114 -17.645 1.00 95.50 97 THR A CA 1
ATOM 744 C C . THR A 1 97 ? 11.799 5.958 -18.281 1.00 95.50 97 THR A C 1
ATOM 746 O O . THR A 1 97 ? 12.685 5.381 -17.653 1.00 95.50 97 THR A O 1
ATOM 749 N N . SER A 1 98 ? 11.449 5.617 -19.515 1.00 90.88 98 SER A N 1
ATOM 750 C CA . SER A 1 98 ? 12.141 4.669 -20.384 1.00 90.88 98 SER A CA 1
ATOM 751 C C . SER A 1 98 ? 12.735 5.395 -21.595 1.00 90.88 98 SER A C 1
ATOM 753 O O . SER A 1 98 ? 12.469 6.577 -21.824 1.00 90.88 98 SER A O 1
ATOM 755 N N . ASP A 1 99 ? 13.500 4.677 -22.418 1.00 92.19 99 ASP A N 1
ATOM 756 C CA . ASP A 1 99 ? 14.024 5.208 -23.685 1.00 92.19 99 ASP A CA 1
ATOM 757 C C . ASP A 1 99 ? 12.908 5.610 -24.670 1.00 92.19 99 ASP A C 1
ATOM 759 O O . ASP A 1 99 ? 13.139 6.383 -25.599 1.00 92.19 99 ASP A O 1
ATOM 763 N N . LEU A 1 100 ? 11.688 5.099 -24.466 1.00 92.81 100 LEU A N 1
ATOM 764 C CA . LEU A 1 100 ? 10.506 5.404 -25.274 1.00 92.81 100 LEU A CA 1
ATOM 765 C C . LEU A 1 100 ? 9.644 6.528 -24.674 1.00 92.81 100 LEU A C 1
ATOM 767 O O . LEU A 1 100 ? 8.619 6.886 -25.256 1.00 92.81 100 LEU A O 1
ATOM 771 N N . GLY A 1 101 ? 10.054 7.106 -23.540 1.00 94.44 101 GLY A N 1
ATOM 772 C CA . GLY A 1 101 ? 9.350 8.185 -22.854 1.00 94.44 101 GLY A CA 1
ATOM 773 C C . GLY A 1 101 ? 8.782 7.762 -21.501 1.00 94.44 101 GLY A C 1
ATOM 774 O O . GLY A 1 101 ? 9.410 7.027 -20.748 1.00 94.44 101 GLY A O 1
ATOM 775 N N . LEU A 1 102 ? 7.611 8.288 -21.143 1.00 95.19 102 LEU A N 1
ATOM 776 C CA . LEU A 1 102 ? 6.968 7.986 -19.865 1.00 95.19 102 LEU A CA 1
ATOM 777 C C . LEU A 1 102 ? 6.188 6.667 -19.955 1.00 95.19 102 LEU A C 1
ATOM 779 O O . LEU A 1 102 ? 5.191 6.584 -20.671 1.00 95.19 102 LEU A O 1
ATOM 783 N N . ASP A 1 103 ? 6.592 5.678 -19.162 1.00 95.25 103 ASP A N 1
ATOM 784 C CA . ASP A 1 103 ? 5.864 4.424 -18.985 1.00 95.25 103 ASP A CA 1
ATOM 785 C C . ASP A 1 103 ? 4.980 4.515 -17.734 1.00 95.25 103 ASP A C 1
ATOM 787 O O . ASP A 1 103 ? 5.432 4.952 -16.671 1.00 95.25 103 ASP A O 1
ATOM 791 N N . SER A 1 104 ? 3.736 4.033 -17.821 1.00 95.62 104 SER A N 1
ATOM 792 C CA . SER A 1 104 ? 2.866 3.864 -16.654 1.00 95.62 104 SER A CA 1
ATOM 793 C C . SER A 1 104 ? 2.112 2.543 -16.690 1.00 95.62 104 SER A C 1
ATOM 795 O O . SER A 1 104 ? 1.610 2.119 -17.730 1.00 95.62 104 SER A O 1
ATOM 797 N N . VAL A 1 105 ? 2.012 1.901 -15.530 1.00 95.38 105 VAL A N 1
ATOM 798 C CA . VAL A 1 105 ? 1.286 0.646 -15.344 1.00 95.38 105 VAL A CA 1
ATOM 799 C C . VAL A 1 105 ? 0.635 0.636 -13.970 1.00 95.38 105 VAL A C 1
ATOM 801 O O . VAL A 1 105 ? 1.212 1.106 -12.995 1.00 95.38 105 VAL A O 1
ATOM 804 N N . GLY A 1 106 ? -0.579 0.108 -13.870 1.00 96.19 106 GLY A N 1
ATOM 805 C CA . GLY A 1 106 ? -1.284 0.021 -12.598 1.00 96.19 106 GLY A CA 1
ATOM 806 C C . GLY A 1 106 ? -2.135 -1.228 -12.506 1.00 96.19 106 GLY A C 1
ATOM 807 O O . GLY A 1 106 ? -2.506 -1.805 -13.521 1.00 96.19 106 GLY A O 1
ATOM 808 N N . GLY A 1 107 ? -2.433 -1.663 -11.288 1.00 96.19 107 GLY A N 1
ATOM 809 C CA . GLY A 1 107 ? -3.157 -2.906 -11.046 1.00 96.19 107 GLY A CA 1
ATOM 810 C C . GLY A 1 107 ? -3.313 -3.209 -9.564 1.00 96.19 107 GLY A C 1
ATOM 811 O O . GLY A 1 107 ? -3.039 -2.366 -8.708 1.00 96.19 107 GLY A O 1
ATOM 812 N N . ARG A 1 108 ? -3.756 -4.433 -9.249 1.00 96.50 108 ARG A N 1
ATOM 813 C CA . ARG A 1 108 ? -3.669 -4.937 -7.874 1.00 96.50 108 ARG A CA 1
ATOM 814 C C . ARG A 1 108 ? -2.198 -5.179 -7.571 1.00 96.50 108 ARG A C 1
ATOM 816 O O . ARG A 1 108 ? -1.547 -5.918 -8.303 1.00 96.50 108 ARG A O 1
ATOM 823 N N . LEU A 1 109 ? -1.698 -4.575 -6.507 1.00 97.94 109 LEU A N 1
ATOM 824 C CA . LEU A 1 109 ? -0.330 -4.777 -6.063 1.00 97.94 109 LEU A CA 1
ATOM 825 C C . LEU A 1 109 ? -0.290 -6.041 -5.203 1.00 97.94 109 LEU A C 1
ATOM 827 O O . LEU A 1 109 ? -1.024 -6.133 -4.224 1.00 97.94 109 LEU A O 1
ATOM 831 N N . LEU A 1 110 ? 0.514 -7.023 -5.603 1.00 97.44 110 LEU A N 1
ATOM 832 C CA . LEU A 1 110 ? 0.743 -8.250 -4.831 1.00 97.44 110 LEU A CA 1
ATOM 833 C C . LEU A 1 110 ? 1.990 -8.137 -3.957 1.00 97.44 110 LEU A C 1
ATOM 835 O O . LEU A 1 110 ? 2.070 -8.737 -2.889 1.00 97.44 110 LEU A O 1
ATOM 839 N N . TYR A 1 111 ? 2.975 -7.385 -4.439 1.00 98.19 111 TYR A N 1
ATOM 840 C CA . TYR A 1 111 ? 4.252 -7.193 -3.780 1.00 98.19 111 TYR A CA 1
ATOM 841 C C . TYR A 1 111 ? 4.870 -5.876 -4.240 1.00 98.19 111 TYR A C 1
ATOM 843 O O . TYR A 1 111 ? 4.733 -5.496 -5.404 1.00 98.19 111 TYR A O 1
ATOM 851 N N . ALA A 1 112 ? 5.560 -5.206 -3.325 1.00 98.25 112 ALA A N 1
ATOM 852 C CA . ALA A 1 112 ? 6.439 -4.095 -3.639 1.00 98.25 112 ALA A CA 1
ATOM 853 C C . ALA A 1 112 ? 7.610 -4.096 -2.665 1.00 98.25 112 ALA A C 1
ATOM 855 O O . ALA A 1 112 ? 7.410 -4.260 -1.460 1.00 98.25 112 ALA A O 1
ATOM 856 N N . GLU A 1 113 ? 8.801 -3.906 -3.206 1.00 98.50 113 GLU A N 1
ATOM 857 C CA . GLU A 1 113 ? 10.032 -3.729 -2.456 1.00 98.50 113 GLU A CA 1
ATOM 858 C C . GLU A 1 113 ? 10.451 -2.271 -2.546 1.00 98.50 113 GLU A C 1
ATOM 860 O O . GLU A 1 113 ? 10.565 -1.716 -3.643 1.00 98.50 113 GLU A O 1
ATOM 865 N N . CYS A 1 114 ? 10.630 -1.643 -1.396 1.00 97.38 114 CYS A N 1
ATOM 866 C CA . CYS A 1 114 ? 10.808 -0.207 -1.302 1.00 97.38 114 CYS A CA 1
ATOM 867 C C . CYS A 1 114 ? 12.260 0.175 -1.590 1.00 97.38 114 CYS A C 1
ATOM 869 O O . CYS A 1 114 ? 13.193 -0.531 -1.206 1.00 97.38 114 CYS A O 1
ATOM 871 N N . GLU A 1 115 ? 12.438 1.321 -2.232 1.00 97.44 115 GLU A N 1
ATOM 872 C CA . GLU A 1 115 ? 13.658 2.116 -2.098 1.00 97.44 115 GLU A CA 1
ATOM 873 C C . GLU A 1 115 ? 13.430 3.164 -1.001 1.00 97.44 115 GLU A C 1
ATOM 875 O O . GLU A 1 115 ? 14.185 3.246 -0.035 1.00 97.44 115 GLU A O 1
ATOM 880 N N . TYR A 1 116 ? 12.300 3.869 -1.090 1.00 97.69 116 TYR A N 1
ATOM 881 C CA . TYR A 1 116 ? 11.790 4.757 -0.054 1.00 97.69 116 TYR A CA 1
ATOM 882 C C . TYR A 1 116 ? 10.282 4.930 -0.223 1.00 97.69 116 TYR A C 1
ATOM 884 O O . TYR A 1 116 ? 9.842 5.326 -1.299 1.00 97.69 116 TYR A O 1
ATOM 892 N N . LEU A 1 117 ? 9.484 4.675 0.813 1.00 98.31 117 LEU A N 1
ATOM 893 C CA . LEU A 1 117 ? 8.049 4.967 0.797 1.00 98.31 117 LEU A CA 1
ATOM 894 C C . LEU A 1 117 ? 7.625 5.728 2.044 1.00 98.31 117 LEU A C 1
ATOM 896 O O . LEU A 1 117 ? 7.975 5.349 3.157 1.00 98.31 117 LEU A O 1
ATOM 900 N N . GLU A 1 118 ? 6.767 6.722 1.857 1.00 98.56 118 GLU A N 1
ATOM 901 C CA . GLU A 1 118 ? 6.019 7.385 2.920 1.00 98.56 118 GLU A CA 1
ATOM 902 C C . GLU A 1 118 ? 4.580 6.890 2.898 1.00 98.56 118 GLU A C 1
ATOM 904 O O . GLU A 1 118 ? 3.947 6.812 1.842 1.00 98.56 118 GLU A O 1
ATOM 909 N N . LEU A 1 119 ? 4.048 6.544 4.067 1.00 98.62 119 LEU A N 1
ATOM 910 C CA . LEU A 1 119 ? 2.719 5.972 4.199 1.00 98.62 119 LEU A CA 1
ATOM 911 C C . LEU A 1 119 ? 1.914 6.730 5.239 1.00 98.62 119 LEU A C 1
ATOM 913 O O . LEU A 1 119 ? 2.387 6.989 6.344 1.00 98.62 119 LEU A O 1
ATOM 917 N N . LEU A 1 120 ? 0.653 6.981 4.909 1.00 98.69 120 LEU A N 1
ATOM 918 C CA . LEU A 1 120 ? -0.365 7.399 5.858 1.00 98.69 120 LEU A CA 1
ATOM 919 C C . LEU A 1 120 ? -1.310 6.223 6.096 1.00 98.69 120 LEU A C 1
ATOM 921 O O . LEU A 1 120 ? -1.963 5.737 5.170 1.00 98.69 120 LEU A O 1
ATOM 925 N N . VAL A 1 121 ? -1.391 5.776 7.345 1.00 98.69 121 VAL A N 1
ATOM 926 C CA . VAL A 1 121 ? -2.279 4.695 7.776 1.00 98.69 121 VAL A CA 1
ATOM 927 C C . VAL A 1 121 ? -3.360 5.274 8.678 1.00 98.69 121 VAL A C 1
ATOM 929 O O . VAL A 1 121 ? -3.066 5.792 9.754 1.00 98.69 121 VAL A O 1
ATOM 932 N N . THR A 1 122 ? -4.619 5.133 8.274 1.00 98.62 122 THR A N 1
ATOM 933 C CA . THR A 1 122 ? -5.783 5.453 9.108 1.00 98.62 122 THR A CA 1
ATOM 934 C C . THR A 1 122 ? -6.373 4.156 9.639 1.00 98.62 122 THR A C 1
ATOM 936 O O . THR A 1 122 ? -7.071 3.435 8.925 1.00 98.62 122 THR A O 1
ATOM 939 N N . ALA A 1 123 ? -6.069 3.849 10.896 1.00 98.31 123 ALA A N 1
ATOM 940 C CA . ALA A 1 123 ? -6.556 2.673 11.602 1.00 98.31 123 ALA A CA 1
ATOM 941 C C . ALA A 1 123 ? -7.920 2.947 12.237 1.00 98.31 123 ALA A C 1
ATOM 943 O O . ALA A 1 123 ? -8.061 3.886 13.024 1.00 98.31 123 ALA A O 1
ATOM 944 N N . TYR A 1 124 ? -8.907 2.100 11.951 1.00 97.12 124 TYR A N 1
ATOM 945 C CA . TYR A 1 124 ? -10.248 2.217 12.518 1.00 97.12 124 TYR A CA 1
ATOM 946 C C . TYR A 1 124 ? -10.334 1.394 13.802 1.00 97.12 124 TYR A C 1
ATOM 948 O O . TYR A 1 124 ? -10.122 0.183 13.786 1.00 97.12 124 TYR A O 1
ATOM 956 N N . THR A 1 125 ? -10.629 2.039 14.931 1.00 94.75 125 THR A N 1
ATOM 957 C CA . THR A 1 125 ? -10.553 1.368 16.242 1.00 94.75 125 THR A CA 1
ATOM 958 C C . THR A 1 125 ? -11.869 0.728 16.681 1.00 94.75 125 THR A C 1
ATOM 960 O O . THR A 1 125 ? -11.862 -0.170 17.518 1.00 94.75 125 THR A O 1
ATOM 963 N N . ASP A 1 126 ? -13.000 1.139 16.103 1.00 94.25 126 ASP A N 1
ATOM 964 C CA . ASP A 1 126 ? -14.339 0.604 16.395 1.00 94.25 126 ASP A CA 1
ATOM 965 C C . ASP A 1 126 ? -14.924 -0.244 15.250 1.00 94.25 126 ASP A C 1
ATOM 967 O O . ASP A 1 126 ? -16.070 -0.705 15.314 1.00 94.25 126 ASP A O 1
ATOM 971 N N . LEU A 1 127 ? -14.135 -0.482 14.202 1.00 94.75 127 LEU A N 1
ATOM 972 C CA . LEU A 1 127 ? -14.548 -1.194 13.002 1.00 94.75 127 LEU A CA 1
ATOM 973 C C . LEU A 1 127 ? -13.576 -2.337 12.708 1.00 94.75 127 LEU A C 1
ATOM 975 O O . LEU A 1 127 ? -12.395 -2.122 12.463 1.00 94.75 127 LEU A O 1
ATOM 979 N N . GLY A 1 128 ? -14.088 -3.563 12.698 1.00 94.38 128 GLY A N 1
ATOM 980 C CA . GLY A 1 128 ? -13.401 -4.720 12.140 1.00 94.38 128 GLY A CA 1
ATOM 981 C C . GLY A 1 128 ? -13.877 -4.955 10.713 1.00 94.38 128 GLY A C 1
ATOM 982 O O . GLY A 1 128 ? -15.081 -5.071 10.476 1.00 94.38 128 GLY A O 1
ATOM 983 N N . LEU A 1 129 ? -12.946 -5.044 9.769 1.00 95.00 129 LEU A N 1
ATOM 984 C CA . LEU A 1 129 ? -13.231 -5.418 8.388 1.00 95.00 129 LEU A CA 1
ATOM 985 C C . LEU A 1 129 ? -12.744 -6.844 8.132 1.00 95.00 129 LEU A C 1
ATOM 987 O O . LEU A 1 129 ? -11.690 -7.257 8.628 1.00 95.00 129 LEU A O 1
ATOM 991 N N . ARG A 1 130 ? -13.504 -7.590 7.333 1.00 94.56 130 ARG A N 1
ATOM 992 C CA . ARG A 1 130 ? -13.117 -8.914 6.851 1.00 94.56 130 ARG A CA 1
ATOM 993 C C . ARG A 1 130 ? -13.493 -9.115 5.390 1.00 94.56 130 ARG A C 1
ATOM 995 O O . ARG A 1 130 ? -14.430 -8.482 4.907 1.00 94.56 130 ARG A O 1
ATOM 1002 N N . ARG A 1 131 ? -12.788 -9.998 4.699 1.00 92.56 131 ARG A N 1
ATOM 1003 C CA . ARG A 1 131 ? -13.105 -10.448 3.348 1.00 92.56 131 ARG A CA 1
ATOM 1004 C C . ARG A 1 131 ? -13.596 -11.884 3.420 1.00 92.56 131 ARG A C 1
ATOM 1006 O O . ARG A 1 131 ? -12.880 -12.753 3.904 1.00 92.56 131 ARG A O 1
ATOM 1013 N N . ASP A 1 132 ? -14.812 -12.090 2.928 1.00 87.69 132 ASP A N 1
ATOM 1014 C CA . ASP A 1 132 ? -15.402 -13.415 2.752 1.00 87.69 132 ASP A CA 1
ATOM 1015 C C . ASP A 1 132 ? -15.612 -13.636 1.247 1.00 87.69 132 ASP A C 1
ATOM 1017 O O . ASP A 1 132 ? -16.030 -12.710 0.540 1.00 87.69 132 ASP A O 1
ATOM 1021 N N . VAL A 1 133 ? -15.333 -14.841 0.745 1.00 80.75 133 VAL A N 1
ATOM 1022 C CA . VAL A 1 133 ? -15.653 -15.199 -0.644 1.00 80.75 133 VAL A CA 1
ATOM 1023 C C . VAL A 1 133 ? -17.171 -15.302 -0.777 1.00 80.75 133 VAL A C 1
ATOM 1025 O O . VAL A 1 133 ? -17.830 -16.006 -0.017 1.00 80.75 133 VAL A O 1
ATOM 1028 N N . ASP A 1 134 ? -17.738 -14.566 -1.728 1.00 74.88 134 ASP A N 1
ATOM 1029 C CA . ASP A 1 134 ? -19.160 -14.656 -2.049 1.00 74.88 134 ASP A CA 1
ATOM 1030 C C . ASP A 1 134 ? -19.382 -15.825 -3.020 1.00 74.88 134 ASP A C 1
ATOM 1032 O O . ASP A 1 134 ? -18.924 -15.766 -4.161 1.00 74.88 134 ASP A O 1
ATOM 1036 N N . GLU A 1 135 ? -20.064 -16.884 -2.572 1.00 66.25 135 GLU A N 1
ATOM 1037 C CA . GLU A 1 135 ? -20.278 -18.123 -3.343 1.00 66.25 135 GLU A CA 1
ATOM 1038 C C . GLU A 1 135 ? -20.966 -17.897 -4.701 1.00 66.25 135 GLU A C 1
ATOM 1040 O O . GLU A 1 135 ? -20.781 -18.689 -5.621 1.00 66.25 135 GLU A O 1
ATOM 1045 N N . GLY A 1 136 ? -21.719 -16.802 -4.867 1.00 68.69 136 GLY A N 1
ATOM 1046 C CA . GLY A 1 136 ? -22.382 -16.481 -6.132 1.00 68.69 136 GLY A CA 1
ATOM 1047 C C . GLY A 1 136 ? -21.485 -15.776 -7.154 1.00 68.69 136 GLY A C 1
ATOM 1048 O O . GLY A 1 136 ? -21.756 -15.845 -8.351 1.00 68.69 136 GLY A O 1
ATOM 1049 N N . LEU A 1 137 ? -20.433 -15.082 -6.704 1.00 64.69 137 LEU A N 1
ATOM 1050 C CA . LEU A 1 137 ? -19.563 -14.262 -7.563 1.00 64.69 137 LEU A CA 1
ATOM 1051 C C . LEU A 1 137 ? -18.109 -14.746 -7.603 1.00 64.69 137 LEU A C 1
ATOM 1053 O O . LEU A 1 137 ? -17.351 -14.294 -8.457 1.00 64.69 137 LEU A O 1
ATOM 1057 N N . GLY A 1 138 ? -17.698 -15.611 -6.672 1.00 69.12 138 GLY A N 1
ATOM 1058 C CA . GLY A 1 138 ? -16.318 -16.082 -6.539 1.00 69.12 138 GLY A CA 1
ATOM 1059 C C . GLY A 1 138 ? -15.309 -14.974 -6.212 1.00 69.12 138 GLY A C 1
ATOM 1060 O O . GLY A 1 138 ? -14.106 -15.182 -6.343 1.00 69.12 138 GLY A O 1
ATOM 1061 N N . LEU A 1 139 ? -15.779 -13.786 -5.815 1.00 71.75 139 LEU A N 1
ATOM 1062 C CA . LEU A 1 139 ? -14.943 -12.625 -5.513 1.00 71.75 139 LEU A CA 1
ATOM 1063 C C . LEU A 1 139 ? -14.956 -12.326 -4.008 1.00 71.75 139 LEU A C 1
ATOM 1065 O O . LEU A 1 139 ? -16.029 -12.383 -3.393 1.00 71.75 139 LEU A O 1
ATOM 1069 N N . PRO A 1 140 ? -13.808 -11.944 -3.413 1.00 79.31 140 PRO A N 1
ATOM 1070 C CA . PRO A 1 140 ? -13.765 -11.487 -2.031 1.00 79.31 140 PRO A CA 1
ATOM 1071 C C . PRO A 1 140 ? -14.640 -10.245 -1.862 1.00 79.31 140 PRO A C 1
ATOM 1073 O O . PRO A 1 140 ? -14.478 -9.245 -2.568 1.00 79.31 140 PRO A O 1
ATOM 1076 N N . ARG A 1 141 ? -15.575 -10.287 -0.913 1.00 85.75 141 ARG A N 1
ATOM 1077 C CA . ARG A 1 141 ? -16.411 -9.140 -0.55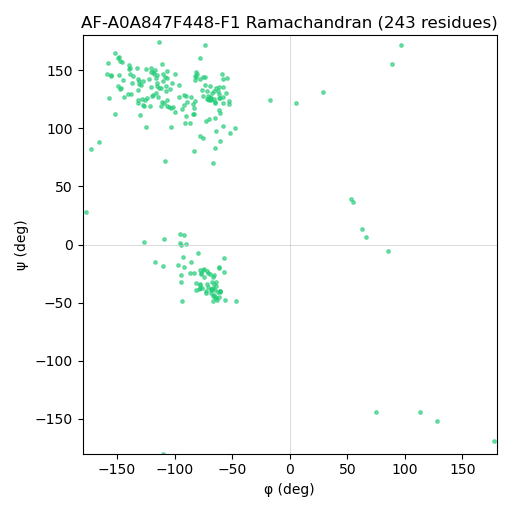4 1.00 85.75 141 ARG A CA 1
ATOM 1078 C C . ARG A 1 141 ? -16.062 -8.648 0.830 1.00 85.75 141 ARG A C 1
ATOM 1080 O O . ARG A 1 141 ? -15.978 -9.416 1.784 1.00 85.75 141 ARG A O 1
ATOM 1087 N N . LEU A 1 142 ? -15.931 -7.330 0.933 1.00 89.69 142 LEU A N 1
ATOM 1088 C CA . LEU A 1 142 ? -15.723 -6.671 2.207 1.00 89.69 142 LEU A CA 1
ATOM 1089 C C . LEU A 1 142 ? -16.995 -6.777 3.059 1.00 89.69 142 LEU A C 1
ATOM 1091 O O . LEU A 1 142 ? -18.100 -6.417 2.637 1.00 89.69 142 LEU A O 1
ATOM 1095 N N . ARG A 1 143 ? -16.823 -7.271 4.275 1.00 89.50 143 ARG A N 1
ATOM 1096 C CA . ARG A 1 143 ? -17.804 -7.311 5.354 1.00 89.50 143 ARG A CA 1
ATOM 1097 C C . ARG A 1 143 ? -17.236 -6.530 6.530 1.00 89.50 143 ARG A C 1
ATOM 1099 O O . ARG A 1 143 ? -16.024 -6.447 6.710 1.00 89.50 143 ARG A O 1
ATOM 1106 N N . GLY A 1 144 ? -18.119 -5.968 7.338 1.00 85.12 144 GLY A N 1
ATOM 1107 C CA . GLY A 1 144 ? -17.740 -5.173 8.495 1.00 85.12 144 GLY A CA 1
ATOM 1108 C C . GLY A 1 144 ? -18.510 -5.620 9.721 1.00 85.12 144 GLY A C 1
ATOM 1109 O O . GLY A 1 144 ? -19.704 -5.912 9.647 1.00 85.12 144 GLY A O 1
ATOM 1110 N N . ARG A 1 145 ? -17.825 -5.648 10.857 1.00 82.00 145 ARG A N 1
ATOM 1111 C CA . ARG A 1 145 ? -18.416 -5.815 12.179 1.00 82.00 145 ARG A CA 1
ATOM 1112 C C . ARG A 1 145 ? -17.978 -4.625 13.013 1.00 82.00 145 ARG A C 1
ATOM 1114 O O . ARG A 1 145 ? -16.786 -4.361 13.134 1.00 82.00 145 ARG A O 1
ATOM 1121 N N . ARG A 1 146 ? -18.932 -3.905 13.602 1.00 74.62 146 ARG A N 1
ATOM 1122 C CA . ARG A 1 146 ? -18.583 -2.934 14.640 1.00 74.62 146 ARG A CA 1
ATOM 1123 C C . ARG A 1 146 ? -18.092 -3.710 15.850 1.00 74.62 146 ARG A C 1
ATOM 1125 O O . ARG A 1 146 ? -18.809 -4.584 16.341 1.00 74.62 146 ARG A O 1
ATOM 1132 N N . SER A 1 147 ? -16.886 -3.401 16.305 1.00 58.94 147 SER A N 1
ATOM 1133 C CA . SER A 1 147 ? -16.455 -3.867 17.612 1.00 58.94 147 SER A CA 1
ATOM 1134 C C . SER A 1 147 ? -17.281 -3.096 18.629 1.00 58.94 147 SER A C 1
ATOM 1136 O O . SER A 1 147 ? -17.105 -1.895 18.811 1.00 58.94 147 SER A O 1
ATOM 1138 N N . GLN A 1 148 ? -18.227 -3.780 19.275 1.00 45.47 148 GLN A N 1
ATOM 1139 C CA . GLN A 1 148 ? -18.573 -3.379 20.629 1.00 45.47 148 GLN A CA 1
ATOM 1140 C C . GLN A 1 148 ? -17.281 -3.565 21.409 1.00 45.47 148 GLN A C 1
ATOM 1142 O O . GLN A 1 148 ? -16.718 -4.657 21.393 1.00 45.47 148 GLN A O 1
ATOM 1147 N N . THR A 1 149 ? -16.760 -2.449 21.901 1.00 37.09 149 THR A N 1
ATOM 1148 C CA . THR A 1 149 ? -15.566 -2.288 22.718 1.00 37.09 149 THR A CA 1
ATOM 1149 C C . THR A 1 149 ? -15.123 -3.605 23.350 1.00 37.09 149 THR A C 1
ATOM 1151 O O . THR A 1 149 ? -15.898 -4.217 24.086 1.00 37.09 149 THR A O 1
ATOM 1154 N N . ILE A 1 150 ? -13.873 -4.016 23.119 1.00 40.62 150 ILE A N 1
ATOM 1155 C CA . ILE A 1 150 ? -13.180 -4.858 24.096 1.00 40.62 150 ILE A CA 1
ATOM 1156 C C . ILE A 1 150 ? -13.046 -3.957 25.325 1.00 40.62 150 ILE A C 1
ATOM 1158 O O . ILE A 1 150 ? -12.074 -3.226 25.490 1.00 40.62 150 ILE A O 1
ATOM 1162 N N . ALA A 1 151 ? -14.110 -3.892 26.123 1.00 34.41 151 ALA A N 1
ATOM 1163 C CA . ALA A 1 151 ? -13.992 -3.479 27.494 1.00 34.41 151 ALA A CA 1
ATOM 1164 C C . ALA A 1 151 ? -13.053 -4.518 28.093 1.00 34.41 151 ALA A C 1
ATOM 1166 O O . ALA A 1 151 ? -13.374 -5.705 28.130 1.00 34.41 151 ALA A O 1
ATOM 1167 N N . HIS A 1 152 ? -11.864 -4.074 28.482 1.00 36.28 152 HIS A N 1
ATOM 1168 C CA . HIS A 1 152 ? -11.134 -4.741 29.538 1.00 36.28 152 HIS A CA 1
ATOM 1169 C C . HIS A 1 152 ? -12.123 -4.858 30.704 1.00 36.28 152 HIS A C 1
ATOM 1171 O O . HIS A 1 152 ? -12.343 -3.898 31.441 1.00 36.28 152 HIS A O 1
ATOM 1177 N N . GLU A 1 153 ? -12.788 -6.007 30.828 1.00 32.78 153 GLU A N 1
ATOM 1178 C CA . GLU A 1 153 ? -13.261 -6.455 32.123 1.00 32.78 153 GLU A CA 1
ATOM 1179 C C . GLU A 1 153 ? -11.995 -6.536 32.967 1.00 32.78 153 GLU A C 1
ATOM 1181 O O . GLU A 1 153 ? -11.151 -7.420 32.802 1.00 32.78 153 GLU A O 1
ATOM 1186 N N . GLU A 1 154 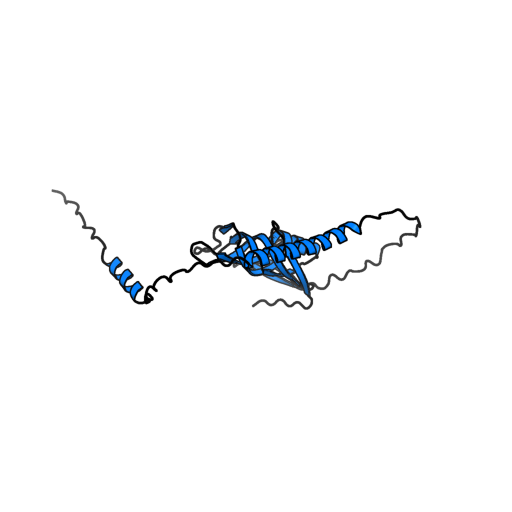? -11.809 -5.524 33.813 1.00 36.75 154 GLU A N 1
ATOM 1187 C CA . GLU A 1 154 ? -11.052 -5.683 35.037 1.00 36.75 154 GLU A CA 1
ATOM 1188 C C . GLU A 1 154 ? -11.585 -6.951 35.699 1.00 36.75 154 GLU A C 1
ATOM 1190 O O . GLU A 1 154 ? -12.647 -6.947 36.325 1.00 36.75 154 GLU A O 1
ATOM 1195 N N . SER A 1 155 ? -10.852 -8.050 35.533 1.00 33.56 155 SER A N 1
ATOM 1196 C CA . SER A 1 155 ? -10.993 -9.218 36.380 1.00 33.56 155 SER A CA 1
ATOM 1197 C C . SER A 1 155 ? -10.661 -8.759 37.795 1.00 33.56 155 SER A C 1
ATOM 1199 O O . SER A 1 155 ? -9.507 -8.767 38.229 1.00 33.56 155 SER A O 1
ATOM 1201 N N . ARG A 1 156 ? -11.691 -8.303 38.510 1.00 42.94 156 ARG A N 1
ATOM 1202 C CA . ARG A 1 156 ? -11.721 -8.166 39.962 1.00 42.94 156 ARG A CA 1
ATOM 1203 C C . ARG A 1 156 ? -11.678 -9.565 40.565 1.00 42.94 156 ARG A C 1
ATOM 1205 O O . ARG A 1 156 ? -12.677 -10.037 41.076 1.00 42.94 156 ARG A O 1
ATOM 1212 N N . ASP A 1 157 ? -10.532 -10.220 40.441 1.00 40.00 157 ASP A N 1
ATOM 1213 C CA . ASP A 1 157 ? -10.096 -11.303 41.317 1.00 40.00 157 ASP A CA 1
ATOM 1214 C C . ASP A 1 157 ? -8.656 -11.682 40.964 1.00 40.00 157 ASP A C 1
ATOM 1216 O O . ASP A 1 157 ? -8.370 -12.618 40.222 1.00 40.00 157 ASP A O 1
ATOM 1220 N N . ALA A 1 158 ? -7.716 -10.912 41.507 1.00 36.06 158 ALA A N 1
ATOM 1221 C CA . ALA A 1 158 ? -6.335 -11.343 41.659 1.00 36.06 158 ALA A CA 1
ATOM 1222 C C . ALA A 1 158 ? -5.894 -11.027 43.099 1.00 36.06 158 ALA A C 1
ATOM 1224 O O . ALA A 1 158 ? -6.019 -9.878 43.541 1.00 36.06 158 ALA A O 1
ATOM 1225 N N . PRO A 1 159 ? -5.406 -12.015 43.872 1.00 35.56 159 PRO A N 1
ATOM 1226 C CA . PRO A 1 159 ? -4.985 -11.787 45.245 1.00 35.56 159 PRO A CA 1
ATOM 1227 C C . PRO A 1 159 ? -3.717 -10.923 45.278 1.00 35.56 159 PRO A C 1
ATOM 1229 O O . PRO A 1 159 ? -2.776 -11.126 44.513 1.00 35.56 159 PRO A O 1
ATOM 1232 N N . LYS A 1 160 ? -3.701 -9.946 46.194 1.00 37.59 160 LYS A N 1
ATOM 1233 C CA . LYS A 1 160 ? -2.597 -8.997 46.411 1.00 37.59 160 LYS A CA 1
ATOM 1234 C C . LYS A 1 160 ? -1.257 -9.729 46.608 1.00 37.59 160 LYS A C 1
ATOM 1236 O O . LYS A 1 160 ? -1.139 -10.479 47.582 1.00 37.59 160 LYS A O 1
ATOM 1241 N N . PRO A 1 161 ? -0.210 -9.460 45.805 1.00 38.38 161 PRO A N 1
ATOM 1242 C CA . PRO A 1 161 ? 1.128 -9.902 46.150 1.00 38.38 161 PRO A CA 1
ATOM 1243 C C . PRO A 1 161 ? 1.698 -9.015 47.262 1.00 38.38 161 PRO A C 1
ATOM 1245 O O . PRO A 1 161 ? 1.689 -7.784 47.219 1.00 38.38 161 PRO A O 1
ATOM 1248 N N . ARG A 1 162 ? 2.155 -9.702 48.304 1.00 35.44 162 ARG A N 1
ATOM 1249 C CA . ARG A 1 162 ? 2.763 -9.183 49.526 1.00 35.44 162 ARG A CA 1
ATOM 1250 C C . ARG A 1 162 ? 4.077 -8.469 49.190 1.00 35.44 162 ARG A C 1
ATOM 1252 O O . ARG A 1 162 ? 4.899 -8.995 48.445 1.00 35.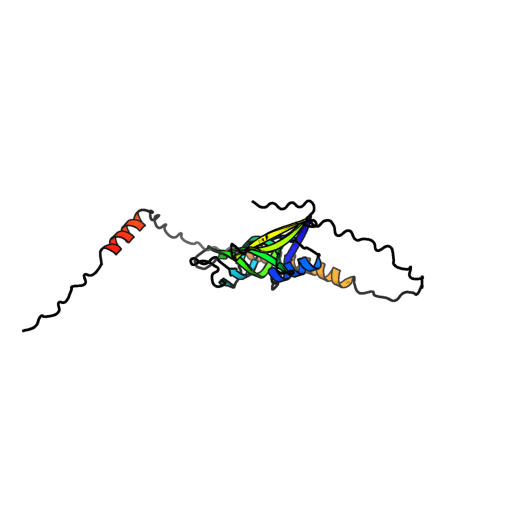44 162 ARG A O 1
ATOM 1259 N N . ALA A 1 163 ? 4.271 -7.286 49.767 1.00 38.03 163 ALA A N 1
ATOM 1260 C CA . ALA A 1 163 ? 5.478 -6.486 49.613 1.00 38.03 163 ALA A CA 1
ATOM 1261 C C . ALA A 1 163 ? 6.737 -7.248 50.059 1.00 38.03 163 ALA A C 1
ATOM 1263 O O . ALA A 1 163 ? 6.824 -7.695 51.202 1.00 38.03 163 ALA A O 1
ATOM 1264 N N . LEU A 1 164 ? 7.739 -7.303 49.182 1.00 33.88 164 LEU A N 1
ATOM 1265 C CA . LEU A 1 164 ? 9.127 -7.558 49.547 1.00 33.88 164 LEU A CA 1
ATOM 1266 C C . LEU A 1 164 ? 10.001 -6.482 48.901 1.00 33.88 164 LEU A C 1
ATOM 1268 O O . LEU A 1 164 ? 10.154 -6.419 47.685 1.00 33.88 164 LEU A O 1
ATOM 1272 N N . LYS A 1 165 ? 10.565 -5.623 49.755 1.00 34.59 165 LYS A N 1
ATOM 1273 C CA . LYS A 1 165 ? 11.723 -4.787 49.434 1.00 34.59 165 LYS A CA 1
ATOM 1274 C C . LYS A 1 165 ? 12.901 -5.701 49.097 1.00 34.59 165 LYS A C 1
ATOM 1276 O O . LYS A 1 165 ? 13.263 -6.531 49.930 1.00 34.59 165 LYS A O 1
ATOM 1281 N N . ARG A 1 166 ? 13.566 -5.459 47.967 1.00 34.97 166 ARG A N 1
ATOM 1282 C CA . ARG A 1 166 ? 15.029 -5.545 47.887 1.00 34.97 166 ARG A CA 1
ATOM 1283 C C . ARG A 1 166 ? 15.583 -4.748 46.710 1.00 34.97 166 ARG A C 1
ATOM 1285 O O . ARG A 1 166 ? 14.916 -4.546 45.705 1.00 34.97 166 ARG A O 1
ATOM 1292 N N . GLU A 1 167 ? 16.768 -4.221 46.966 1.00 31.70 167 GLU A N 1
ATOM 1293 C CA . GLU A 1 167 ? 17.406 -3.058 46.368 1.00 31.70 167 GLU A CA 1
ATOM 1294 C C . GLU A 1 167 ? 18.019 -3.272 44.977 1.00 31.70 167 GLU A C 1
ATOM 1296 O O . GLU A 1 167 ? 18.324 -4.383 44.556 1.00 31.70 167 GLU A O 1
ATOM 1301 N N . ALA A 1 168 ? 18.201 -2.120 44.326 1.00 37.44 168 ALA A N 1
ATOM 1302 C CA . ALA A 1 168 ? 19.175 -1.731 43.310 1.00 37.44 168 ALA A CA 1
ATOM 1303 C C . ALA A 1 168 ? 20.139 -2.791 42.749 1.00 37.44 168 ALA A C 1
ATOM 1305 O O . ALA A 1 168 ? 21.043 -3.246 43.440 1.00 37.44 168 ALA A O 1
ATOM 1306 N N . LEU A 1 169 ? 20.093 -2.974 41.423 1.00 35.69 169 LEU A N 1
ATOM 1307 C CA . LEU A 1 169 ? 21.300 -3.155 40.613 1.00 35.69 169 LEU A CA 1
ATOM 1308 C C . LEU A 1 169 ? 21.078 -2.656 39.172 1.00 35.69 169 LEU A C 1
ATOM 1310 O O . LEU A 1 169 ? 20.253 -3.179 38.430 1.00 35.69 169 LEU A O 1
ATOM 1314 N N . SER A 1 170 ? 21.804 -1.576 38.871 1.00 41.22 170 SER A N 1
ATOM 1315 C CA . SER A 1 170 ? 22.396 -1.135 37.599 1.00 41.22 170 SER A CA 1
ATOM 1316 C C . SER A 1 170 ? 21.752 -1.515 36.254 1.00 41.22 170 SER A C 1
ATOM 1318 O O . SER A 1 170 ? 21.584 -2.679 35.911 1.00 41.22 170 SER A O 1
ATOM 1320 N N . ARG A 1 171 ? 21.584 -0.492 35.399 1.00 36.38 171 ARG A N 1
ATOM 1321 C CA . ARG A 1 171 ? 21.947 -0.529 33.965 1.00 36.38 171 ARG A CA 1
ATOM 1322 C C . ARG A 1 171 ? 21.960 0.888 33.381 1.00 36.38 171 ARG A C 1
ATOM 1324 O O . ARG A 1 171 ? 20.976 1.387 32.847 1.00 36.38 171 ARG A O 1
ATOM 1331 N N . SER A 1 172 ? 23.126 1.514 33.503 1.00 44.91 172 SER A N 1
ATOM 1332 C CA . SER A 1 172 ? 23.597 2.572 32.610 1.00 44.91 172 SER A CA 1
ATOM 1333 C C . SER A 1 172 ? 23.971 1.913 31.276 1.00 44.91 172 SER A C 1
ATOM 1335 O O . SER A 1 172 ? 24.934 1.154 31.268 1.00 44.91 172 SER A O 1
ATOM 1337 N N . ALA A 1 173 ? 23.167 2.089 30.214 1.00 43.69 173 ALA A N 1
ATOM 1338 C CA . ALA A 1 173 ? 23.512 1.731 28.817 1.00 43.69 173 ALA A CA 1
ATOM 1339 C C . ALA A 1 173 ? 22.430 2.118 27.769 1.00 43.69 173 ALA A C 1
ATOM 1341 O O . ALA A 1 173 ? 22.280 1.425 26.766 1.00 43.69 173 ALA A O 1
ATOM 1342 N N . LYS A 1 174 ? 21.605 3.158 27.978 1.00 41.09 174 LYS A N 1
ATOM 1343 C CA . LYS A 1 174 ? 20.534 3.513 27.009 1.00 41.09 174 LYS A CA 1
ATOM 1344 C C . LYS A 1 174 ? 20.519 4.959 26.516 1.00 41.09 174 LYS A C 1
ATOM 1346 O O . LYS A 1 174 ? 19.660 5.302 25.711 1.00 41.09 174 LYS A O 1
ATOM 1351 N N . THR A 1 175 ? 21.472 5.783 26.934 1.00 39.25 175 THR A N 1
ATOM 1352 C CA . THR A 1 175 ? 21.549 7.189 26.514 1.00 39.25 175 THR A CA 1
ATOM 1353 C C . THR A 1 175 ? 22.471 7.425 25.315 1.00 39.25 175 THR A C 1
ATOM 1355 O O . THR A 1 175 ? 22.176 8.315 24.531 1.00 39.25 175 THR A O 1
ATOM 1358 N N . SER A 1 176 ? 23.495 6.594 25.069 1.00 41.44 176 SER A N 1
ATOM 1359 C CA . SER A 1 176 ? 24.457 6.859 23.979 1.00 41.44 176 SER A CA 1
ATOM 1360 C C . SER A 1 176 ? 23.944 6.516 22.573 1.00 41.44 176 SER A C 1
ATOM 1362 O O . SER A 1 176 ? 24.237 7.230 21.622 1.00 41.44 176 SER A O 1
ATOM 1364 N N . ALA A 1 177 ? 23.114 5.477 22.419 1.00 42.53 177 ALA A N 1
ATOM 1365 C CA . ALA A 1 177 ? 22.666 5.031 21.090 1.00 42.53 177 ALA A CA 1
ATOM 1366 C C . ALA A 1 177 ? 21.659 5.992 20.422 1.00 42.53 177 ALA A C 1
ATOM 1368 O O . ALA A 1 177 ? 21.508 6.000 19.203 1.00 42.53 177 ALA A O 1
ATOM 1369 N N . ARG A 1 178 ? 20.952 6.807 21.218 1.00 39.25 178 ARG A N 1
ATOM 1370 C CA . ARG A 1 178 ? 19.969 7.772 20.706 1.00 39.25 178 ARG A CA 1
ATOM 1371 C C . ARG A 1 178 ? 20.641 9.052 20.204 1.00 39.25 178 ARG A C 1
ATOM 1373 O O . ARG A 1 178 ? 20.178 9.611 19.216 1.00 39.25 178 ARG A O 1
ATOM 1380 N N . GLU A 1 179 ? 21.745 9.471 20.817 1.00 39.94 179 GLU A N 1
ATOM 1381 C CA . GLU A 1 179 ? 22.485 10.675 20.414 1.00 39.94 179 GLU A CA 1
ATOM 1382 C C . GLU A 1 179 ? 23.317 10.450 19.141 1.00 39.94 179 GLU A C 1
ATOM 1384 O O . GLU A 1 179 ? 23.311 11.303 18.257 1.00 39.94 179 GLU A O 1
ATOM 1389 N N . GLU A 1 180 ? 23.916 9.267 18.958 1.00 43.88 180 GLU A N 1
ATOM 1390 C CA . GLU A 1 180 ? 24.646 8.936 17.720 1.00 43.88 180 GLU A CA 1
ATOM 1391 C C . GLU A 1 180 ? 23.733 8.892 16.483 1.00 43.88 180 GLU A C 1
ATOM 1393 O O . GLU A 1 180 ? 24.147 9.257 15.383 1.00 43.88 180 GLU A O 1
ATOM 1398 N N . SER A 1 181 ? 22.468 8.493 16.654 1.00 45.41 181 SER A N 1
ATOM 1399 C CA . SER A 1 181 ? 21.507 8.412 15.549 1.00 45.41 181 SER A CA 1
ATOM 1400 C C . SER A 1 181 ? 21.040 9.781 15.046 1.00 45.41 181 SER A C 1
ATOM 1402 O O . SER A 1 181 ? 20.847 9.944 13.846 1.00 45.41 181 SER A O 1
ATOM 1404 N N . VAL A 1 182 ? 20.918 10.784 15.923 1.00 50.41 182 VAL A N 1
ATOM 1405 C CA . VAL A 1 182 ? 20.459 12.135 15.551 1.00 50.41 182 VAL A CA 1
ATOM 1406 C C . VAL A 1 182 ? 21.582 12.931 14.878 1.00 50.41 182 VAL A C 1
ATOM 1408 O O . VAL A 1 182 ? 21.337 13.616 13.886 1.00 50.41 182 VAL A O 1
ATOM 1411 N N . SER A 1 183 ? 22.828 12.778 15.335 1.00 47.34 183 SER A N 1
ATOM 1412 C CA . SER A 1 183 ? 23.991 13.438 14.720 1.00 47.34 183 SER A CA 1
ATOM 1413 C C . SER A 1 183 ? 24.266 12.943 13.296 1.00 47.34 183 SER A C 1
ATOM 1415 O O . SER A 1 183 ? 24.623 13.724 12.415 1.00 47.34 183 SER A O 1
ATOM 1417 N N . ARG A 1 184 ? 24.011 11.655 13.028 1.00 47.59 184 ARG A N 1
ATOM 1418 C CA . ARG A 1 184 ? 24.224 11.040 11.709 1.00 47.59 184 ARG A CA 1
ATOM 1419 C C . ARG A 1 184 ? 23.215 11.507 10.647 1.00 47.59 184 ARG A C 1
ATOM 1421 O O . ARG A 1 184 ? 23.538 11.474 9.462 1.00 47.59 184 ARG A O 1
ATOM 1428 N N . TRP A 1 185 ? 22.030 11.970 11.062 1.00 41.62 185 TRP A N 1
ATOM 1429 C CA . TRP A 1 185 ? 21.029 12.596 10.183 1.00 41.62 185 TRP A CA 1
ATOM 1430 C C . TRP A 1 185 ? 21.444 14.008 9.747 1.00 41.62 185 TRP A C 1
ATOM 1432 O O . TRP A 1 185 ? 21.321 14.331 8.569 1.00 41.62 185 TRP A O 1
ATOM 1442 N N . GLY A 1 186 ? 21.994 14.821 10.657 1.00 48.88 186 GLY A N 1
ATOM 1443 C CA . GLY A 1 186 ? 22.480 16.169 10.326 1.00 48.88 186 GLY A CA 1
ATOM 1444 C C . GLY A 1 186 ? 23.610 16.150 9.291 1.00 48.88 186 GLY A C 1
ATOM 1445 O O . GLY A 1 186 ? 23.554 16.860 8.293 1.00 48.88 186 GLY A O 1
ATOM 1446 N N . GLU A 1 187 ? 24.590 15.258 9.456 1.00 54.69 187 GLU A N 1
ATOM 1447 C CA . GLU A 1 187 ? 25.725 15.144 8.526 1.00 54.69 187 GLU A CA 1
ATOM 1448 C C . GLU A 1 187 ? 25.354 14.591 7.139 1.00 54.69 187 GLU A C 1
ATOM 1450 O O . GLU A 1 187 ? 26.070 14.835 6.166 1.00 54.69 187 GLU A O 1
ATOM 1455 N N . ALA A 1 188 ? 24.275 13.808 7.039 1.00 52.44 188 ALA A N 1
ATOM 1456 C CA . ALA A 1 188 ? 23.799 13.258 5.771 1.00 52.44 188 ALA A CA 1
ATOM 1457 C C . ALA A 1 188 ? 23.027 14.304 4.951 1.00 52.44 188 ALA A C 1
ATOM 1459 O O . ALA A 1 188 ? 23.207 14.373 3.735 1.00 52.44 188 ALA A O 1
ATOM 1460 N N . VAL A 1 189 ? 22.231 15.150 5.615 1.00 53.94 189 VAL A N 1
ATOM 1461 C CA . VAL A 1 189 ? 21.501 16.261 4.982 1.00 53.94 189 VAL A CA 1
ATOM 1462 C C . VAL A 1 189 ? 22.471 17.318 4.448 1.00 53.94 189 VAL A C 1
ATOM 1464 O O . VAL A 1 189 ? 22.340 17.733 3.300 1.00 53.94 189 VAL A O 1
ATOM 1467 N N . GLU A 1 190 ? 23.502 17.673 5.219 1.00 58.19 190 GLU A N 1
ATOM 1468 C CA . GLU A 1 190 ? 24.537 18.625 4.784 1.00 58.19 190 GLU A CA 1
ATOM 1469 C C . GLU A 1 190 ? 25.356 18.092 3.594 1.00 58.19 190 GLU A C 1
ATOM 1471 O O . GLU A 1 190 ? 25.633 18.820 2.642 1.00 58.19 190 GLU A O 1
ATOM 1476 N N . ARG A 1 191 ? 25.683 16.789 3.574 1.00 64.25 191 ARG A N 1
ATOM 1477 C CA . ARG A 1 191 ? 26.361 16.165 2.422 1.00 64.25 191 ARG A CA 1
ATOM 1478 C C . ARG A 1 191 ? 25.486 16.118 1.170 1.00 64.25 191 ARG A C 1
ATOM 1480 O O . ARG A 1 191 ? 26.001 16.316 0.073 1.00 64.25 191 ARG A O 1
ATOM 1487 N N . ALA A 1 192 ? 24.184 15.875 1.318 1.00 57.56 192 ALA A N 1
ATOM 1488 C CA . ALA A 1 192 ? 23.246 15.896 0.198 1.00 57.56 192 ALA A CA 1
ATOM 1489 C C . ALA A 1 192 ? 23.050 17.318 -0.359 1.00 57.56 192 ALA A C 1
ATOM 1491 O O . ALA A 1 192 ? 23.008 17.491 -1.577 1.00 57.56 192 ALA A O 1
ATOM 1492 N N . ALA A 1 193 ? 23.002 18.332 0.511 1.00 58.75 193 ALA A N 1
ATOM 1493 C CA . ALA A 1 193 ? 22.938 19.737 0.114 1.00 58.75 193 ALA A CA 1
ATOM 1494 C C . ALA A 1 193 ? 24.214 20.182 -0.625 1.00 58.75 193 ALA A C 1
ATOM 1496 O O . ALA A 1 193 ? 24.117 20.756 -1.708 1.00 58.75 193 ALA A O 1
ATOM 1497 N N . ALA A 1 194 ? 25.398 19.819 -0.117 1.00 61.12 194 ALA A N 1
ATOM 1498 C CA . ALA A 1 194 ? 26.674 20.124 -0.768 1.00 61.12 194 ALA A CA 1
ATOM 1499 C C . ALA A 1 194 ? 26.808 19.458 -2.153 1.00 61.12 194 ALA A C 1
ATOM 1501 O O . ALA A 1 194 ? 27.241 20.098 -3.109 1.00 61.12 194 ALA A O 1
ATOM 1502 N N . MET A 1 195 ? 26.369 18.199 -2.299 1.00 61.19 195 MET A N 1
ATOM 1503 C CA . MET A 1 195 ? 26.360 17.522 -3.603 1.00 61.19 195 MET A CA 1
ATOM 1504 C C . MET A 1 195 ? 25.354 18.134 -4.587 1.00 61.19 195 MET A C 1
ATOM 1506 O O . MET A 1 195 ? 25.600 18.124 -5.792 1.00 61.19 195 MET A O 1
ATOM 1510 N N . ALA A 1 196 ? 24.223 18.661 -4.108 1.00 54.22 196 ALA A N 1
ATOM 1511 C CA . ALA A 1 196 ? 23.251 19.348 -4.956 1.00 54.22 196 ALA A CA 1
ATOM 1512 C C . ALA A 1 196 ? 23.777 20.708 -5.451 1.00 54.22 196 ALA A C 1
ATOM 1514 O O . ALA A 1 196 ? 23.536 21.073 -6.603 1.00 54.22 196 ALA A O 1
ATOM 1515 N N . GLU A 1 197 ? 24.534 21.423 -4.615 1.00 54.53 197 GLU A N 1
ATOM 1516 C CA . GLU A 1 197 ? 25.142 22.713 -4.956 1.00 54.53 197 GLU A CA 1
ATOM 1517 C C . GLU A 1 197 ? 26.317 22.559 -5.940 1.00 54.53 197 GLU A C 1
ATOM 1519 O O . GLU A 1 197 ? 26.397 23.295 -6.924 1.00 54.53 197 GLU A O 1
ATOM 1524 N N . GLU A 1 198 ? 27.155 21.528 -5.775 1.00 52.66 198 GLU A N 1
ATOM 1525 C CA . GLU A 1 198 ? 28.235 21.199 -6.721 1.00 52.66 198 GLU A CA 1
ATOM 1526 C C . GLU A 1 198 ? 27.686 20.803 -8.106 1.00 52.66 198 GLU A C 1
ATOM 1528 O O . GLU A 1 198 ? 28.226 21.196 -9.141 1.00 52.66 198 GLU A O 1
ATOM 1533 N N . ARG A 1 199 ? 26.538 20.111 -8.149 1.00 56.41 199 ARG A N 1
ATOM 1534 C CA . ARG A 1 199 ? 25.867 19.719 -9.402 1.00 56.41 199 ARG A CA 1
ATOM 1535 C C . ARG A 1 199 ? 25.163 20.882 -10.110 1.00 56.41 199 ARG A C 1
ATOM 1537 O O . ARG A 1 199 ? 24.911 20.789 -11.311 1.00 56.41 199 ARG A O 1
ATOM 1544 N N . ALA A 1 200 ? 24.851 21.962 -9.392 1.00 54.81 200 ALA A N 1
ATOM 1545 C CA . ALA A 1 200 ? 24.243 23.174 -9.944 1.00 54.81 200 ALA A CA 1
ATOM 1546 C C . ALA A 1 200 ? 25.279 24.165 -10.515 1.00 54.81 200 ALA A C 1
ATOM 1548 O O . ALA A 1 200 ? 24.913 25.061 -11.277 1.00 54.81 200 ALA A O 1
ATOM 1549 N N . ALA A 1 201 ? 26.564 23.998 -10.183 1.00 52.69 201 ALA A N 1
ATOM 1550 C CA . ALA A 1 201 ? 27.642 24.911 -10.562 1.00 52.69 201 ALA A CA 1
ATOM 1551 C C . ALA A 1 201 ? 28.334 24.584 -11.904 1.00 52.69 201 ALA A C 1
ATOM 1553 O O . ALA A 1 201 ? 29.229 25.324 -12.312 1.00 52.69 201 ALA A O 1
ATOM 1554 N N . GLU A 1 202 ? 27.932 23.531 -12.629 1.00 49.31 202 GLU A N 1
ATOM 1555 C CA . GLU A 1 202 ? 28.450 23.242 -13.976 1.00 49.31 202 GLU A CA 1
ATOM 1556 C C . GLU A 1 202 ? 27.596 23.907 -15.079 1.00 49.31 202 GLU A C 1
ATOM 1558 O O . GLU A 1 202 ? 26.533 23.389 -15.438 1.00 49.31 202 GLU A O 1
ATOM 1563 N N . PRO A 1 203 ? 28.039 25.009 -15.719 1.00 44.84 203 PRO A N 1
ATOM 1564 C CA . PRO A 1 203 ? 27.351 25.533 -16.889 1.00 44.84 203 PRO A CA 1
ATOM 1565 C C . PRO A 1 203 ? 27.699 24.684 -18.119 1.00 44.84 203 PRO A C 1
ATOM 1567 O O . PRO A 1 203 ? 28.668 24.952 -18.834 1.00 44.84 203 PRO A O 1
ATOM 1570 N N . LYS A 1 204 ? 26.875 23.680 -18.434 1.00 49.16 204 LYS A N 1
ATOM 1571 C CA . LYS A 1 204 ? 26.926 23.025 -19.749 1.00 49.16 204 LYS A CA 1
ATOM 1572 C C . LYS A 1 204 ? 26.290 23.936 -20.801 1.00 49.16 204 LYS A C 1
ATOM 1574 O O . LYS A 1 204 ? 25.094 23.879 -21.066 1.00 49.16 204 LYS A O 1
ATOM 1579 N N . LYS A 1 205 ? 27.120 24.768 -21.441 1.00 46.09 205 LYS A N 1
ATOM 1580 C CA . LYS A 1 205 ? 26.828 25.313 -22.775 1.00 46.09 205 LYS A CA 1
ATOM 1581 C C . LYS A 1 205 ? 26.795 24.150 -23.769 1.00 46.09 205 LYS A C 1
ATOM 1583 O O . LYS A 1 205 ? 27.834 23.730 -24.266 1.00 46.09 205 LYS A O 1
ATOM 1588 N N . ALA A 1 206 ? 25.601 23.660 -24.072 1.00 40.38 206 ALA A N 1
ATOM 1589 C CA . ALA A 1 206 ? 25.345 22.861 -25.260 1.00 40.38 206 ALA A CA 1
ATOM 1590 C C . ALA A 1 206 ? 24.209 23.531 -26.036 1.00 40.38 206 ALA A C 1
ATOM 1592 O O . ALA A 1 206 ? 23.041 23.441 -25.667 1.00 40.38 206 ALA A O 1
ATOM 1593 N N . THR A 1 207 ? 24.571 24.258 -27.091 1.00 41.75 207 THR A N 1
ATOM 1594 C CA . THR A 1 207 ? 23.630 24.704 -28.118 1.00 41.75 207 THR A CA 1
ATOM 1595 C C . THR A 1 207 ? 23.097 23.454 -28.816 1.00 41.75 207 THR A C 1
ATOM 1597 O O . THR A 1 207 ? 23.845 22.789 -29.528 1.00 41.75 207 THR A O 1
ATOM 1600 N N . ILE A 1 208 ? 21.830 23.115 -28.589 1.00 43.00 208 ILE A N 1
ATOM 1601 C CA . ILE A 1 208 ? 21.120 22.081 -29.346 1.00 43.00 208 ILE A CA 1
ATOM 1602 C C . ILE A 1 208 ? 20.278 22.812 -30.392 1.00 43.00 208 ILE A C 1
ATOM 1604 O O . ILE A 1 208 ? 19.371 23.569 -30.046 1.00 43.00 208 ILE A O 1
ATOM 1608 N N . GLU A 1 209 ? 20.606 22.623 -31.670 1.00 39.00 209 GLU A N 1
ATOM 1609 C CA . GLU A 1 209 ? 19.740 23.028 -32.777 1.00 39.00 209 GLU A CA 1
ATOM 1610 C C . GLU A 1 209 ? 18.415 22.255 -32.705 1.00 39.00 209 GLU A C 1
ATOM 1612 O O . GLU A 1 209 ? 18.389 21.036 -32.525 1.00 39.00 209 GLU A O 1
ATOM 1617 N N . ALA A 1 210 ? 17.301 22.978 -32.827 1.00 38.59 210 ALA A N 1
ATOM 1618 C CA . ALA A 1 210 ? 15.959 22.417 -32.761 1.00 38.59 210 ALA A CA 1
ATOM 1619 C C . ALA A 1 210 ? 15.686 21.471 -33.950 1.00 38.59 210 ALA A C 1
ATOM 1621 O O . ALA A 1 210 ? 15.891 21.875 -35.100 1.00 38.59 210 ALA A O 1
ATOM 1622 N N . PRO A 1 211 ? 15.153 20.252 -33.736 1.00 44.41 211 PRO A N 1
ATOM 1623 C CA . PRO A 1 211 ? 14.656 19.448 -34.839 1.00 44.41 211 PRO A CA 1
ATOM 1624 C C . PRO A 1 211 ? 13.407 20.110 -35.436 1.00 44.41 211 PRO A C 1
ATOM 1626 O O . PRO A 1 211 ? 12.469 20.500 -34.739 1.00 44.41 211 PRO A O 1
ATOM 1629 N N . LYS A 1 212 ? 13.420 20.250 -36.762 1.00 43.78 212 LYS A N 1
ATOM 1630 C CA . LYS A 1 212 ? 12.345 20.823 -37.575 1.00 43.78 212 LYS A CA 1
ATOM 1631 C C . LYS A 1 212 ? 11.056 20.022 -37.350 1.00 43.78 212 LYS A C 1
ATOM 1633 O O . LYS A 1 212 ? 11.035 18.816 -37.583 1.00 43.78 212 LYS A O 1
ATOM 1638 N N . ALA A 1 213 ? 10.001 20.696 -36.893 1.00 40.09 213 ALA A N 1
ATOM 1639 C CA . ALA A 1 213 ? 8.700 20.097 -36.613 1.00 40.09 213 ALA A CA 1
ATOM 1640 C C . ALA A 1 213 ? 8.173 19.299 -37.820 1.00 40.09 213 ALA A C 1
ATOM 1642 O O . ALA A 1 213 ? 7.978 19.855 -38.903 1.00 40.09 213 ALA A O 1
ATOM 1643 N N . ALA A 1 214 ? 7.923 18.003 -37.624 1.00 49.12 214 ALA A N 1
ATOM 1644 C CA . ALA A 1 214 ? 7.071 17.235 -38.519 1.00 49.12 214 ALA A CA 1
ATOM 1645 C C . ALA A 1 214 ? 5.617 17.682 -38.298 1.00 49.12 214 ALA A C 1
ATOM 1647 O O . ALA A 1 214 ? 5.174 17.829 -37.158 1.00 49.12 214 ALA A O 1
ATOM 1648 N N . ALA A 1 215 ? 4.903 17.955 -39.390 1.00 50.16 215 ALA A N 1
ATOM 1649 C CA . ALA A 1 215 ? 3.514 18.401 -39.360 1.00 50.16 215 ALA A CA 1
ATOM 1650 C C . ALA A 1 215 ? 2.607 17.375 -38.643 1.00 50.16 215 ALA A C 1
ATOM 1652 O O . ALA A 1 215 ? 2.861 16.172 -38.739 1.00 50.16 215 ALA A O 1
ATOM 1653 N N . PRO A 1 216 ? 1.551 17.821 -37.936 1.00 43.47 216 PRO A N 1
ATOM 1654 C CA . PRO A 1 216 ? 0.641 16.917 -37.245 1.00 43.47 216 PRO A CA 1
ATOM 1655 C C . PRO A 1 216 ? -0.112 16.049 -38.258 1.00 43.47 216 PRO A C 1
ATOM 1657 O O . PRO A 1 216 ? -0.806 16.565 -39.134 1.00 43.47 216 PRO A O 1
ATOM 1660 N N . VAL A 1 217 ? 0.021 14.730 -38.121 1.00 50.09 217 VAL A N 1
ATOM 1661 C CA . VAL A 1 217 ? -0.753 13.753 -38.894 1.00 50.09 217 VAL A CA 1
ATOM 1662 C C . VAL A 1 217 ? -2.197 13.796 -38.395 1.00 50.09 217 VAL A C 1
ATOM 1664 O O . VAL A 1 217 ? -2.458 13.691 -37.194 1.00 50.09 217 VAL A O 1
ATOM 1667 N N . SER A 1 218 ? -3.136 14.012 -39.309 1.00 51.03 218 SER A N 1
ATOM 1668 C CA . SER A 1 218 ? -4.559 14.145 -39.007 1.00 51.03 218 SER A CA 1
ATOM 1669 C C . SER A 1 218 ? -5.185 12.760 -38.840 1.00 51.03 218 SER A C 1
ATOM 1671 O O . SER A 1 218 ? -4.844 11.821 -39.553 1.00 51.03 218 SER A O 1
ATOM 1673 N N . PHE A 1 219 ? -6.178 12.625 -37.953 1.00 45.69 219 PHE A N 1
ATOM 1674 C CA . PHE A 1 219 ? -6.955 11.386 -37.772 1.00 45.69 219 PHE A CA 1
ATOM 1675 C C . PHE A 1 219 ? -7.653 10.881 -39.054 1.00 45.69 219 PHE A C 1
ATOM 1677 O O . PHE A 1 219 ? -8.130 9.748 -39.076 1.00 45.69 219 PHE A O 1
ATOM 1684 N N . ARG A 1 220 ? -7.707 11.684 -40.128 1.00 49.59 220 ARG A N 1
ATOM 1685 C CA . ARG A 1 220 ? -8.175 11.236 -41.451 1.00 49.59 220 ARG A CA 1
ATOM 1686 C C . ARG A 1 220 ? -7.162 10.352 -42.189 1.00 49.59 220 ARG A C 1
ATOM 1688 O O . ARG A 1 220 ? -7.591 9.459 -42.910 1.00 49.59 220 ARG A O 1
ATOM 1695 N N . ASP A 1 221 ? -5.866 10.508 -41.935 1.00 48.59 221 ASP A N 1
ATOM 1696 C CA . ASP A 1 221 ? -4.809 9.834 -42.707 1.00 48.59 221 ASP A CA 1
ATOM 1697 C C . ASP A 1 221 ? -4.639 8.355 -42.297 1.00 48.59 221 ASP A C 1
ATOM 1699 O O . ASP A 1 221 ? -4.176 7.520 -43.071 1.00 48.59 221 ASP A O 1
ATOM 1703 N N . VAL A 1 222 ? -5.077 7.985 -41.087 1.00 51.41 222 VAL A N 1
ATOM 1704 C CA . VAL A 1 222 ? -5.022 6.594 -40.592 1.00 51.41 222 VAL A CA 1
ATOM 1705 C C . VAL A 1 222 ? -6.130 5.722 -41.208 1.00 51.41 222 VAL A C 1
ATOM 1707 O O . VAL A 1 222 ? -5.975 4.504 -41.306 1.00 51.41 222 VAL A O 1
ATOM 1710 N N . ALA A 1 223 ? -7.237 6.324 -41.659 1.00 47.44 223 ALA A N 1
ATOM 1711 C CA . ALA A 1 223 ? -8.360 5.597 -42.252 1.00 47.44 223 ALA A CA 1
ATOM 1712 C C . ALA A 1 223 ? -8.099 5.177 -43.712 1.00 47.44 223 ALA A C 1
ATOM 1714 O O . ALA A 1 223 ? -8.492 4.076 -44.095 1.00 47.44 223 ALA A O 1
ATOM 1715 N N . GLU A 1 224 ? -7.377 5.985 -44.499 1.00 47.09 224 GLU A N 1
ATOM 1716 C CA . GLU A 1 224 ? -7.010 5.637 -45.886 1.00 47.09 224 GLU A CA 1
ATOM 1717 C C . GLU A 1 224 ? -6.018 4.463 -45.948 1.00 47.09 224 GLU A C 1
ATOM 1719 O O . GLU A 1 224 ? -6.189 3.543 -46.749 1.00 47.09 224 GLU A O 1
ATOM 1724 N N . ILE A 1 225 ? -5.056 4.399 -45.020 1.00 52.59 225 ILE A N 1
ATOM 1725 C CA . ILE A 1 225 ? -4.053 3.316 -44.969 1.00 52.59 225 ILE A CA 1
ATOM 1726 C C . ILE A 1 225 ? -4.692 1.955 -44.619 1.00 52.59 225 ILE A C 1
ATOM 1728 O O . ILE A 1 225 ? -4.204 0.896 -45.026 1.00 52.59 225 ILE A O 1
ATOM 1732 N N . ALA A 1 226 ? -5.804 1.955 -43.878 1.00 49.94 226 ALA A N 1
ATOM 1733 C CA . ALA A 1 226 ? -6.543 0.737 -43.550 1.00 49.94 226 ALA A CA 1
ATOM 1734 C C . ALA A 1 226 ? -7.390 0.216 -44.727 1.00 49.94 226 ALA A C 1
ATOM 1736 O O . ALA A 1 226 ? -7.650 -0.988 -44.803 1.00 49.94 226 ALA A O 1
ATOM 1737 N N . GLN A 1 227 ? -7.785 1.090 -45.657 1.00 49.94 227 GLN A N 1
ATOM 1738 C CA . GLN A 1 227 ? -8.636 0.732 -46.791 1.00 49.94 227 GLN A CA 1
ATOM 1739 C C . GLN A 1 227 ? -7.824 0.087 -47.931 1.00 49.94 227 GLN A C 1
ATOM 1741 O O . GLN A 1 227 ? -8.241 -0.949 -48.455 1.00 49.94 227 GLN A O 1
ATOM 1746 N N . GLU A 1 228 ? -6.606 0.572 -48.205 1.00 45.47 228 GLU A N 1
ATOM 1747 C CA . GLU A 1 228 ? -5.710 0.004 -49.234 1.00 45.47 228 GLU A CA 1
ATOM 1748 C C . GLU A 1 228 ? -5.212 -1.419 -48.915 1.00 45.47 228 GLU A C 1
ATOM 1750 O O . GLU A 1 228 ? -4.935 -2.214 -49.814 1.00 45.47 228 GLU A O 1
ATOM 1755 N N . ARG A 1 229 ? -5.148 -1.809 -47.634 1.00 48.81 229 ARG A N 1
ATOM 1756 C CA . ARG A 1 229 ? -4.735 -3.171 -47.236 1.00 48.81 229 ARG A CA 1
ATOM 1757 C C . ARG A 1 229 ? -5.838 -4.225 -47.361 1.00 48.81 229 ARG A C 1
ATOM 1759 O O . ARG A 1 229 ? -5.555 -5.410 -47.192 1.00 48.81 229 ARG A O 1
ATOM 1766 N N . SER A 1 230 ? -7.075 -3.828 -47.663 1.00 45.66 230 SER A N 1
ATOM 1767 C CA . SER A 1 230 ? -8.213 -4.751 -47.767 1.00 45.66 230 SER A CA 1
ATOM 1768 C C . SER A 1 230 ? -8.482 -5.278 -49.187 1.00 45.66 230 SER A C 1
ATOM 1770 O O . SER A 1 230 ? -9.213 -6.258 -49.337 1.00 45.66 230 SER A O 1
ATOM 1772 N N . GLU A 1 231 ? -7.842 -4.713 -50.219 1.00 47.50 231 GLU A N 1
ATOM 1773 C CA . GLU A 1 231 ? -8.108 -5.058 -51.629 1.00 47.50 231 GLU A CA 1
ATOM 1774 C C . GLU A 1 231 ? -7.175 -6.124 -52.234 1.00 47.50 231 GLU A C 1
ATOM 1776 O O . GLU A 1 231 ? -7.371 -6.553 -53.369 1.00 47.50 231 GLU A O 1
ATOM 1781 N N . THR A 1 232 ? -6.203 -6.653 -51.487 1.00 47.81 232 THR A N 1
ATOM 1782 C CA . THR A 1 232 ? -5.308 -7.717 -51.982 1.00 47.81 232 THR A CA 1
ATOM 1783 C C . THR A 1 232 ? -5.599 -9.066 -51.325 1.00 47.81 232 THR A C 1
ATOM 1785 O O . THR A 1 232 ? -4.832 -9.593 -50.523 1.00 47.81 232 THR A O 1
ATOM 1788 N N . LYS A 1 233 ? -6.732 -9.672 -51.698 1.00 43.97 233 LYS A N 1
ATOM 1789 C CA . LYS A 1 233 ? -7.044 -11.076 -51.382 1.00 43.97 233 LYS A CA 1
ATOM 1790 C C . LYS A 1 233 ? -6.832 -11.939 -52.637 1.00 43.97 233 LYS A C 1
ATOM 1792 O O . LYS A 1 233 ? -7.537 -11.723 -53.623 1.00 43.97 233 LYS A O 1
ATOM 1797 N N . PRO A 1 234 ? -5.903 -12.915 -52.659 1.00 41.72 234 PRO A N 1
ATOM 1798 C CA . PRO A 1 234 ? -5.738 -13.778 -53.820 1.00 41.72 234 PRO A CA 1
ATOM 1799 C C . PRO A 1 234 ? -6.848 -14.839 -53.889 1.00 41.72 234 PRO A C 1
ATOM 1801 O O . PRO A 1 234 ? -7.187 -15.500 -52.909 1.00 41.72 234 PRO A O 1
ATOM 1804 N N . SER A 1 235 ? -7.402 -14.966 -55.094 1.00 40.81 235 SER A N 1
ATOM 1805 C CA . SER A 1 235 ? -8.430 -15.914 -55.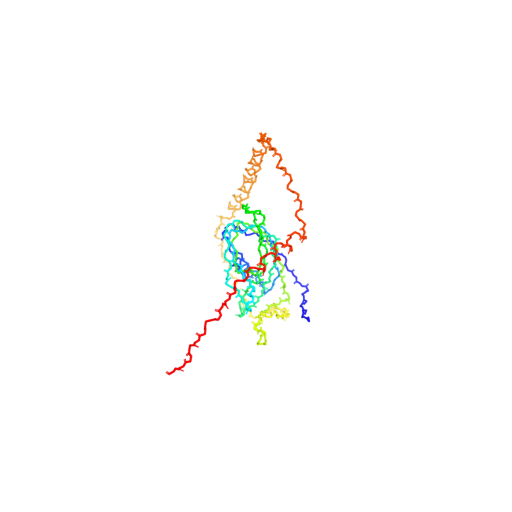529 1.00 40.81 235 SER A CA 1
ATOM 1806 C C . SER A 1 235 ? -7.935 -17.366 -55.482 1.00 40.81 235 SER A C 1
ATOM 1808 O O . SER A 1 235 ? -6.955 -17.712 -56.145 1.00 40.81 235 SER A O 1
ATOM 1810 N N . SER A 1 236 ? -8.624 -18.239 -54.738 1.00 40.59 236 SER A N 1
ATOM 1811 C CA . SER A 1 236 ? -8.445 -19.691 -54.820 1.00 40.59 236 SER A CA 1
ATOM 1812 C C . SER A 1 236 ? -9.338 -20.268 -55.925 1.00 40.59 236 SER A C 1
ATOM 1814 O O . SER A 1 236 ? -10.554 -20.402 -55.789 1.00 40.59 236 SER A O 1
ATOM 1816 N N . LYS A 1 237 ? -8.717 -20.619 -57.056 1.00 42.78 237 LYS A N 1
ATOM 1817 C CA . LYS A 1 237 ? -9.355 -21.380 -58.137 1.00 42.78 237 LYS A CA 1
ATOM 1818 C C . LYS A 1 237 ? -9.633 -22.816 -57.686 1.00 42.78 237 LYS A C 1
ATOM 1820 O O . LYS A 1 237 ? -8.726 -23.541 -57.286 1.00 42.78 237 LYS A O 1
ATOM 1825 N N . ALA A 1 238 ? -10.893 -23.216 -57.830 1.00 41.66 238 ALA A N 1
ATOM 1826 C CA . ALA A 1 238 ? -11.369 -24.587 -57.754 1.00 41.66 238 ALA A CA 1
ATOM 1827 C C . ALA A 1 238 ? -10.725 -25.462 -58.848 1.00 41.66 238 ALA A C 1
ATOM 1829 O O . ALA A 1 238 ? -10.801 -25.139 -60.034 1.00 41.66 238 ALA A O 1
ATOM 1830 N N . GLY A 1 239 ? -10.112 -26.576 -58.442 1.00 37.75 239 GLY A N 1
ATOM 1831 C CA . GLY A 1 239 ? -9.673 -27.662 -59.318 1.00 37.75 239 GLY A CA 1
ATOM 1832 C C . GLY A 1 239 ? -10.663 -28.822 -59.245 1.00 37.75 239 GLY A C 1
ATOM 1833 O O . GLY A 1 239 ? -10.898 -29.374 -58.174 1.00 37.75 239 GLY A O 1
ATOM 1834 N N . ALA A 1 240 ? -11.272 -29.145 -60.383 1.00 39.84 240 ALA A N 1
ATOM 1835 C CA . ALA A 1 240 ? -12.291 -30.171 -60.559 1.00 39.84 240 ALA A CA 1
ATOM 1836 C C . ALA A 1 240 ? -11.724 -31.606 -60.503 1.00 39.84 240 ALA A C 1
ATOM 1838 O O . ALA A 1 240 ? -10.649 -31.874 -61.037 1.00 39.84 240 ALA A O 1
ATOM 1839 N N . LEU A 1 241 ? -12.493 -32.538 -59.924 1.00 48.88 241 LEU A N 1
ATOM 1840 C CA . LEU A 1 241 ? -12.310 -33.987 -60.096 1.00 48.88 241 LEU A CA 1
ATOM 1841 C C . LEU A 1 241 ? -12.871 -34.448 -61.460 1.00 48.88 241 LEU A C 1
ATOM 1843 O O . LEU A 1 241 ? -13.955 -33.997 -61.842 1.00 48.88 241 LEU A O 1
ATOM 1847 N N . PRO A 1 242 ? -12.223 -35.398 -62.163 1.00 53.34 242 PRO A N 1
ATOM 1848 C CA . PRO A 1 242 ? -12.757 -35.964 -63.397 1.00 53.34 242 PRO A CA 1
ATOM 1849 C C . PRO A 1 242 ? -13.791 -37.073 -63.131 1.00 53.34 242 PRO A C 1
ATOM 1851 O O . PRO A 1 242 ? -13.640 -37.899 -62.228 1.00 53.34 242 PRO A O 1
ATOM 1854 N N . LYS A 1 243 ? -14.849 -37.104 -63.953 1.00 48.50 243 LYS A N 1
ATOM 1855 C CA . LYS A 1 243 ? -15.808 -38.216 -64.042 1.00 48.50 243 LYS A CA 1
ATOM 1856 C C . LYS A 1 243 ? -15.263 -39.337 -64.936 1.00 48.50 243 LYS A C 1
ATOM 1858 O O . LYS A 1 243 ? -14.547 -39.083 -65.898 1.00 48.50 243 LYS A O 1
ATOM 1863 N N . ARG A 1 244 ? -15.664 -40.558 -64.577 1.00 42.72 244 ARG A N 1
ATOM 1864 C CA . ARG A 1 244 ? -15.396 -41.853 -65.219 1.00 42.72 244 ARG A CA 1
ATOM 1865 C C . ARG A 1 244 ? -15.786 -41.893 -66.704 1.00 42.72 244 ARG A C 1
ATOM 1867 O O . ARG A 1 244 ? -16.844 -41.377 -67.062 1.00 42.72 244 ARG A O 1
ATOM 1874 N N . GLY A 1 245 ? -14.970 -42.600 -67.484 1.00 46.69 245 GLY A N 1
ATOM 1875 C CA . GLY A 1 245 ? -15.364 -43.393 -68.651 1.00 46.69 245 GLY A CA 1
ATOM 1876 C C . GLY A 1 245 ? -15.088 -44.857 -68.343 1.00 46.69 245 GLY A C 1
ATOM 1877 O O . GLY A 1 245 ? -14.120 -45.096 -67.582 1.00 46.69 245 GLY A O 1
#

Sequence (245 aa):
MIEFKTKTQRNYVLALTEGEALHASLVEFARKEEIVSASVTAMGVVRRAVLDLPSKHGGRSEPIHIEGPLELSSFFGVVASEEAELKLEARAQLTRTSDLGLDSVGGRLLYAECEYLELLVTAYTDLGLRRDVDEGLGLPRLRGRRSQTIAHEESRDAPKPRALKREALSRSAKTSAREESVSRWGEAVERAAAMAEERAAEPKKATIEAPKAAAPVSFRDVAEIAQERSETKPSSKAGALPKRG